Protein AF-A0ABD3HH78-F1 (afdb_monomer)

Mean predicted aligned error: 10.11 Å

Structure (mmCIF, N/CA/C/O backbone):
data_AF-A0ABD3HH78-F1
#
_entry.id   AF-A0ABD3HH78-F1
#
loop_
_atom_site.group_PDB
_atom_site.id
_atom_site.type_symbol
_atom_site.label_atom_id
_atom_site.label_alt_id
_atom_site.label_comp_id
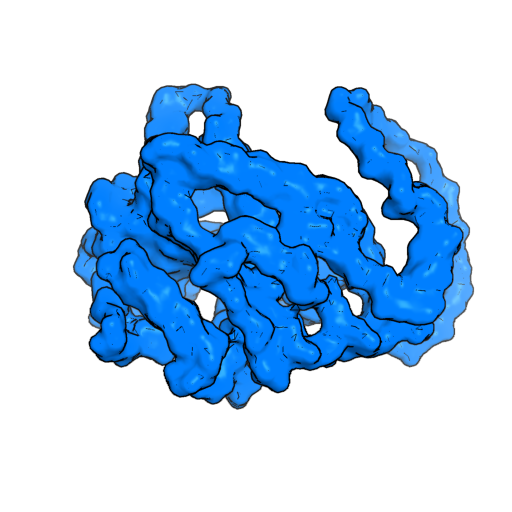_atom_site.label_asym_id
_atom_site.label_entity_id
_atom_site.label_seq_id
_atom_site.pdbx_PDB_ins_code
_atom_site.Cartn_x
_atom_site.Cartn_y
_atom_site.Cartn_z
_atom_site.occupancy
_atom_site.B_iso_or_equiv
_atom_site.auth_seq_id
_atom_site.auth_comp_id
_atom_site.auth_asym_id
_atom_site.auth_atom_id
_atom_site.pdbx_PDB_model_num
ATOM 1 N N . MET A 1 1 ? -25.432 6.041 -6.545 1.00 42.66 1 MET A N 1
ATOM 2 C CA . MET A 1 1 ? -24.076 5.855 -7.089 1.00 42.66 1 MET A CA 1
ATOM 3 C C . MET A 1 1 ? -23.597 7.227 -7.515 1.00 42.66 1 MET A C 1
ATOM 5 O O . MET A 1 1 ? -24.130 7.752 -8.482 1.00 42.66 1 MET A O 1
ATOM 9 N N . GLN A 1 2 ? -22.724 7.854 -6.733 1.00 33.53 2 GLN A N 1
ATOM 10 C CA . GLN A 1 2 ? -22.088 9.109 -7.122 1.00 33.53 2 GLN A CA 1
ATOM 11 C C . GLN A 1 2 ? -20.676 8.759 -7.573 1.00 33.53 2 GLN A C 1
ATOM 13 O O . GLN A 1 2 ? -19.819 8.442 -6.759 1.00 33.53 2 GLN A O 1
ATOM 18 N N . VAL A 1 3 ? -20.467 8.759 -8.886 1.00 39.00 3 VAL A N 1
ATOM 19 C CA . VAL A 1 3 ? -19.165 9.160 -9.415 1.00 39.00 3 VAL A CA 1
ATOM 20 C C . VAL A 1 3 ? -19.147 10.660 -9.155 1.00 39.00 3 VAL A C 1
ATOM 22 O O . VAL A 1 3 ? -20.018 11.366 -9.658 1.00 39.00 3 VAL A O 1
ATOM 25 N N . THR A 1 4 ? -18.317 11.120 -8.227 1.00 40.09 4 THR A N 1
ATOM 26 C CA . THR A 1 4 ? -18.308 12.528 -7.834 1.00 40.09 4 THR A CA 1
ATOM 27 C C . THR A 1 4 ? -17.761 13.354 -8.996 1.00 40.09 4 THR A C 1
ATOM 29 O O . THR A 1 4 ? -16.639 13.152 -9.450 1.00 40.09 4 THR A O 1
ATOM 32 N N . ASP A 1 5 ? -18.580 14.281 -9.494 1.00 38.50 5 ASP A N 1
ATOM 33 C CA . ASP A 1 5 ? -18.261 15.190 -10.606 1.00 38.50 5 ASP A CA 1
ATOM 34 C C . ASP A 1 5 ? -17.225 16.285 -10.225 1.00 38.50 5 ASP A C 1
ATOM 36 O O . ASP A 1 5 ? -16.943 17.178 -11.020 1.00 38.50 5 ASP A O 1
ATOM 40 N N . GLU A 1 6 ? -16.601 16.184 -9.043 1.00 47.38 6 GLU A N 1
ATOM 41 C CA . GLU A 1 6 ? -15.419 16.945 -8.604 1.00 47.38 6 GLU A CA 1
ATOM 42 C C . GLU A 1 6 ? -14.258 15.981 -8.284 1.00 47.38 6 GLU A C 1
ATOM 44 O O . GLU A 1 6 ? -13.895 15.802 -7.131 1.00 47.38 6 GLU A O 1
ATOM 49 N N . ASP A 1 7 ? -13.732 15.286 -9.301 1.00 61.72 7 ASP A N 1
ATOM 50 C CA . ASP A 1 7 ? -12.473 14.503 -9.354 1.00 61.72 7 ASP A CA 1
ATOM 51 C C . ASP A 1 7 ? -12.036 13.641 -8.138 1.00 61.72 7 ASP A C 1
ATOM 53 O O . ASP A 1 7 ? -10.884 13.206 -8.092 1.00 61.72 7 ASP A O 1
ATOM 57 N N . GLY A 1 8 ? -12.915 13.346 -7.175 1.00 66.25 8 GLY A N 1
ATOM 58 C CA . GLY A 1 8 ? -12.614 12.555 -5.978 1.00 66.25 8 GLY A CA 1
ATOM 59 C C . GLY A 1 8 ? -11.493 13.121 -5.097 1.00 66.25 8 GLY A C 1
ATOM 60 O O . GLY A 1 8 ? -10.987 12.413 -4.235 1.00 66.25 8 GLY A O 1
ATOM 61 N N . VAL A 1 9 ? -11.035 14.356 -5.315 1.00 80.19 9 VAL A N 1
ATOM 62 C CA . VAL A 1 9 ? -9.872 14.912 -4.609 1.00 80.19 9 VAL A CA 1
ATOM 63 C C . VAL A 1 9 ? -10.252 15.195 -3.156 1.00 80.19 9 VAL A C 1
ATOM 65 O O . VAL A 1 9 ? -11.111 16.030 -2.888 1.00 80.19 9 VAL A O 1
ATOM 68 N N . VAL A 1 10 ? -9.608 14.501 -2.217 1.00 80.62 10 VAL A N 1
ATOM 69 C CA . VAL A 1 10 ? -9.780 14.728 -0.773 1.00 80.62 10 VAL A CA 1
ATOM 70 C C . VAL A 1 10 ? -8.849 15.848 -0.314 1.00 80.62 10 VAL A C 1
ATOM 72 O O . VAL A 1 10 ? -9.252 16.736 0.431 1.00 80.62 10 VAL A O 1
ATOM 75 N N . ASN A 1 11 ? -7.601 15.806 -0.779 1.00 84.75 11 ASN A N 1
ATOM 76 C CA . ASN A 1 11 ? -6.578 16.839 -0.617 1.00 84.75 11 ASN A CA 1
ATOM 77 C C . ASN A 1 11 ? -5.514 16.685 -1.722 1.00 84.75 11 ASN A C 1
ATOM 79 O O . ASN A 1 11 ? -5.651 15.829 -2.598 1.00 84.75 11 ASN A O 1
ATOM 83 N N . ASP A 1 12 ? -4.456 17.497 -1.679 1.00 82.06 12 ASP A N 1
ATOM 84 C CA . ASP A 1 12 ? -3.406 17.528 -2.706 1.00 82.06 12 ASP A CA 1
ATOM 85 C C . ASP A 1 12 ? -2.711 16.164 -2.913 1.00 82.06 12 ASP A C 1
ATOM 87 O O . ASP A 1 12 ? -2.240 15.866 -4.016 1.00 82.06 12 ASP A O 1
ATOM 91 N N . GLU A 1 13 ? -2.672 15.309 -1.885 1.00 85.94 13 GLU A N 1
ATOM 92 C CA . GLU A 1 13 ? -2.033 13.992 -1.930 1.00 85.94 13 GLU A CA 1
ATOM 93 C C . GLU A 1 13 ? -3.006 12.809 -1.980 1.00 85.94 13 GLU A C 1
ATOM 95 O O . GLU A 1 13 ? -2.579 11.699 -2.298 1.00 85.94 13 GLU A O 1
ATOM 100 N N . VAL A 1 14 ? -4.291 12.982 -1.669 1.00 90.19 14 VAL A N 1
ATOM 101 C CA . VAL A 1 14 ? -5.245 11.874 -1.509 1.00 90.19 14 VAL A CA 1
ATOM 102 C C . VAL A 1 14 ? -6.443 12.059 -2.429 1.00 90.19 14 VAL A C 1
ATOM 104 O O . VAL A 1 14 ? -7.157 13.057 -2.367 1.00 90.19 14 VAL A O 1
ATOM 107 N N . VAL A 1 15 ? -6.697 11.044 -3.252 1.00 90.69 15 VAL A N 1
ATOM 108 C CA . VAL A 1 15 ? -7.857 10.974 -4.144 1.00 90.69 15 VAL A CA 1
ATOM 109 C C . VAL A 1 15 ? -8.707 9.766 -3.773 1.00 90.69 15 VAL A C 1
ATOM 111 O O . VAL A 1 15 ? -8.225 8.636 -3.729 1.00 90.69 15 VAL A O 1
ATOM 114 N N . GLU A 1 16 ? -9.986 9.994 -3.536 1.00 91.56 16 GLU A N 1
ATOM 115 C CA . GLU A 1 16 ? -11.017 8.988 -3.353 1.00 91.56 16 GLU A CA 1
ATOM 116 C C . GLU A 1 16 ? -11.576 8.553 -4.707 1.00 91.56 16 GLU A C 1
ATOM 118 O O . GLU A 1 16 ? -12.281 9.289 -5.390 1.00 91.56 16 GLU A O 1
ATOM 123 N N . VAL A 1 17 ? -11.235 7.332 -5.121 1.00 90.50 17 VAL A N 1
ATOM 124 C CA . VAL A 1 17 ? -11.645 6.786 -6.427 1.00 90.50 17 VAL A CA 1
ATOM 125 C C . VAL A 1 17 ? -12.956 6.008 -6.352 1.00 90.50 17 VAL A C 1
ATOM 127 O O . VAL A 1 17 ? -13.586 5.767 -7.385 1.00 90.50 17 VAL A O 1
ATOM 130 N N . TYR A 1 18 ? -13.358 5.601 -5.147 1.00 91.31 18 TYR A N 1
ATOM 131 C CA . TYR A 1 18 ? -14.645 4.977 -4.868 1.00 91.31 18 TYR A CA 1
ATOM 132 C C . TYR A 1 18 ? -15.047 5.239 -3.414 1.00 91.31 18 TYR A C 1
ATOM 134 O O . TYR A 1 18 ? -14.248 5.022 -2.501 1.00 91.31 18 TYR A O 1
ATOM 142 N N . ALA A 1 19 ? -16.292 5.664 -3.216 1.00 91.38 19 ALA A N 1
ATOM 143 C CA . ALA A 1 19 ? -16.851 5.993 -1.913 1.00 91.38 19 ALA A CA 1
ATOM 144 C C . ALA A 1 19 ? -18.162 5.225 -1.688 1.00 91.38 19 ALA A C 1
ATOM 146 O O . ALA A 1 19 ? -19.004 5.176 -2.597 1.00 91.38 19 ALA A O 1
ATOM 147 N N . PRO A 1 20 ? -18.372 4.646 -0.496 1.00 89.69 20 PRO A N 1
ATOM 148 C CA . PRO A 1 20 ? -19.624 3.995 -0.167 1.00 89.69 20 PRO A CA 1
ATOM 149 C C . PRO A 1 20 ? -20.700 5.022 0.203 1.00 89.69 20 PRO A C 1
ATOM 151 O O . PRO A 1 20 ? -20.430 6.197 0.452 1.00 89.69 20 PRO A O 1
ATOM 154 N N . VAL A 1 21 ? -21.956 4.575 0.267 1.00 85.38 21 VAL A N 1
ATOM 155 C CA . VAL A 1 21 ? -23.033 5.400 0.829 1.00 85.38 21 VAL A CA 1
ATOM 156 C C . VAL A 1 21 ? -23.017 5.237 2.347 1.00 85.38 21 VAL A C 1
ATOM 158 O O . VAL A 1 21 ? -23.511 4.236 2.858 1.00 85.38 21 VAL A O 1
ATOM 161 N N . GLY A 1 22 ? -22.501 6.238 3.059 1.00 87.62 22 GLY A N 1
ATOM 162 C CA . GLY A 1 22 ? -22.435 6.242 4.522 1.00 87.62 22 GLY A CA 1
ATOM 163 C C . GLY A 1 22 ? -21.035 5.942 5.057 1.00 87.62 22 GLY A C 1
ATOM 164 O O . GLY A 1 22 ? -20.042 6.326 4.445 1.00 87.62 22 GLY A O 1
ATOM 165 N N . VAL A 1 23 ? -20.964 5.313 6.233 1.00 89.50 23 VAL A N 1
ATOM 166 C CA . VAL A 1 23 ? -19.692 4.971 6.891 1.00 89.50 23 VAL A CA 1
ATOM 167 C C . VAL A 1 23 ? -19.088 3.738 6.207 1.00 89.50 23 VAL A C 1
ATOM 169 O O . VAL A 1 23 ? -19.808 2.750 6.057 1.00 89.50 23 VAL A O 1
ATOM 172 N N . PRO A 1 24 ? -17.804 3.764 5.803 1.00 95.12 24 PRO A N 1
ATOM 173 C CA . PRO A 1 24 ? -17.171 2.614 5.168 1.00 95.12 24 PRO A CA 1
ATOM 174 C C . PRO A 1 24 ? -17.031 1.426 6.121 1.00 95.12 24 PRO A C 1
ATOM 176 O O . PRO A 1 24 ? -16.717 1.593 7.299 1.00 95.12 24 PRO A O 1
ATOM 179 N N . GLU A 1 25 ? -17.173 0.219 5.579 1.00 95.69 25 GLU A N 1
ATOM 180 C CA . GLU A 1 25 ? -16.887 -1.043 6.282 1.00 95.69 25 GLU A CA 1
ATOM 181 C C . GLU A 1 25 ? -15.458 -1.542 6.024 1.00 95.69 25 GLU A C 1
ATOM 183 O O . GLU A 1 25 ? -14.999 -2.470 6.677 1.00 95.69 25 GLU A O 1
ATOM 188 N N . LEU A 1 26 ? -14.749 -0.931 5.073 1.00 97.31 26 LEU A N 1
ATOM 189 C CA . LEU A 1 26 ? -13.373 -1.247 4.700 1.00 97.31 26 LEU A CA 1
ATOM 190 C C . LEU A 1 26 ? -12.738 -0.027 4.038 1.00 97.31 26 LEU A C 1
ATOM 192 O O . LEU A 1 26 ? -13.357 0.590 3.172 1.00 97.31 26 LEU A O 1
ATOM 196 N N . GLU A 1 27 ? -11.484 0.267 4.359 1.00 98.25 27 GLU A N 1
ATOM 197 C CA . GLU A 1 27 ? -10.680 1.251 3.636 1.00 98.25 27 GLU A CA 1
ATOM 198 C C . GLU A 1 27 ? -9.538 0.566 2.879 1.00 98.25 27 GLU A C 1
ATOM 200 O O . GLU A 1 27 ? -8.712 -0.140 3.460 1.00 98.25 27 GLU A O 1
ATOM 205 N N . LEU A 1 28 ? -9.481 0.785 1.566 1.00 98.31 28 LEU A N 1
ATOM 206 C CA . LEU A 1 28 ? -8.410 0.314 0.693 1.00 98.31 28 LEU A CA 1
ATOM 207 C C . LEU A 1 28 ? -7.548 1.497 0.258 1.00 98.31 28 LEU A C 1
ATOM 209 O O . LEU A 1 28 ? -8.029 2.393 -0.435 1.00 98.31 28 LEU A O 1
ATOM 213 N N . ILE A 1 29 ? -6.269 1.485 0.627 1.00 98.06 29 ILE A N 1
ATOM 214 C CA . ILE A 1 29 ? -5.329 2.570 0.323 1.00 98.06 29 ILE A CA 1
ATOM 215 C C . ILE A 1 29 ? -4.318 2.101 -0.715 1.00 98.06 29 ILE A C 1
ATOM 217 O O . ILE A 1 29 ? -3.524 1.201 -0.455 1.00 98.06 29 ILE A O 1
ATOM 221 N N . PHE A 1 30 ? -4.314 2.729 -1.883 1.00 97.25 30 PHE A N 1
ATOM 222 C CA . PHE A 1 30 ? -3.439 2.396 -2.999 1.00 97.25 30 PHE A CA 1
ATOM 223 C C . PHE A 1 30 ? -2.287 3.403 -3.122 1.00 97.25 30 PHE A C 1
ATOM 225 O O . PHE A 1 30 ? -2.499 4.596 -3.332 1.00 97.25 30 PHE A O 1
ATOM 232 N N . VAL A 1 31 ? -1.045 2.925 -3.021 1.00 95.56 31 VAL A N 1
ATOM 233 C CA . VAL A 1 31 ? 0.171 3.757 -3.062 1.00 95.56 31 VAL A CA 1
ATOM 234 C C . VAL A 1 31 ? 1.055 3.324 -4.232 1.00 95.56 31 VAL A C 1
ATOM 236 O O . VAL A 1 31 ? 1.604 2.220 -4.246 1.00 95.56 31 VAL A O 1
ATOM 239 N N . HIS A 1 32 ? 1.171 4.180 -5.247 1.00 91.62 32 HIS A N 1
ATOM 240 C CA . HIS A 1 32 ? 1.903 3.871 -6.481 1.00 91.62 32 HIS A CA 1
ATOM 241 C C . HIS A 1 32 ? 3.431 3.928 -6.299 1.00 91.62 32 HIS A C 1
ATOM 243 O O . HIS A 1 32 ? 3.925 4.442 -5.302 1.00 91.62 32 HIS A O 1
ATOM 249 N N . GLY A 1 33 ? 4.183 3.428 -7.286 1.00 88.31 33 GLY A N 1
ATOM 250 C CA . GLY A 1 33 ? 5.642 3.547 -7.360 1.00 88.31 33 GLY A CA 1
ATOM 251 C C . GLY A 1 33 ? 6.137 4.755 -8.167 1.00 88.31 33 GLY A C 1
ATOM 252 O O . GLY A 1 33 ? 5.413 5.721 -8.398 1.00 88.31 33 GLY A O 1
ATOM 253 N N . LEU A 1 34 ? 7.395 4.692 -8.611 1.00 79.25 34 LEU A N 1
ATOM 254 C CA . LEU A 1 34 ? 8.004 5.683 -9.508 1.00 79.25 34 LEU A CA 1
ATOM 255 C C . LEU A 1 34 ? 7.399 5.636 -10.921 1.00 79.25 34 LEU A C 1
ATOM 257 O O . LEU A 1 34 ? 7.020 4.562 -11.389 1.00 79.25 34 LEU A O 1
ATOM 261 N N . HIS A 1 35 ? 7.381 6.774 -11.624 1.00 73.50 35 HIS A N 1
ATOM 262 C CA . HIS A 1 35 ? 6.906 6.856 -13.013 1.00 73.50 35 HIS A CA 1
ATOM 263 C C . HIS A 1 35 ? 7.778 7.756 -13.908 1.00 73.50 35 HIS A C 1
ATOM 265 O O . HIS A 1 35 ? 8.495 8.643 -13.440 1.00 73.50 35 HIS A O 1
ATOM 271 N N . ASP A 1 36 ? 7.725 7.514 -15.221 1.00 58.84 36 ASP A N 1
ATOM 272 C CA . ASP A 1 36 ? 8.690 8.003 -16.216 1.00 58.84 36 ASP A CA 1
ATOM 273 C C . ASP A 1 36 ? 8.298 9.296 -16.959 1.00 58.84 36 ASP A C 1
ATOM 275 O O . ASP A 1 36 ? 9.168 9.887 -17.608 1.00 58.84 36 ASP A O 1
ATOM 279 N N . ASN A 1 37 ? 7.050 9.782 -16.857 1.00 55.94 37 ASN A N 1
ATOM 280 C CA . ASN A 1 37 ? 6.601 10.948 -17.637 1.00 55.94 37 ASN A CA 1
ATOM 281 C C . ASN A 1 37 ? 5.624 11.942 -16.971 1.00 55.94 37 ASN A C 1
ATOM 283 O O . ASN A 1 37 ? 4.976 11.647 -15.966 1.00 55.94 37 ASN A O 1
ATOM 287 N N . GLU A 1 38 ? 5.618 13.140 -17.580 1.00 50.75 38 GLU A N 1
ATOM 288 C CA . GLU A 1 38 ? 4.995 14.433 -17.247 1.00 50.75 38 GLU A CA 1
ATOM 289 C C . GLU A 1 38 ? 3.500 14.541 -17.626 1.00 50.75 38 GLU A C 1
ATOM 291 O O . GLU A 1 38 ? 3.048 13.895 -18.563 1.00 50.75 38 GLU A O 1
ATOM 296 N N . MET A 1 39 ? 2.781 15.434 -16.926 1.00 46.44 39 MET A N 1
ATOM 297 C CA . MET A 1 39 ? 1.456 15.993 -17.267 1.00 46.44 39 MET A CA 1
ATOM 298 C C . MET A 1 39 ? 0.337 15.002 -17.645 1.00 46.44 39 MET A C 1
ATOM 300 O O . MET A 1 39 ? -0.357 15.196 -18.638 1.00 46.44 39 MET A O 1
ATOM 304 N N . ASP A 1 40 ? 0.056 14.011 -16.800 1.00 52.78 40 ASP A N 1
ATOM 305 C CA . ASP A 1 40 ? -1.321 13.508 -16.751 1.00 52.78 40 ASP A CA 1
ATOM 306 C C . ASP A 1 40 ? -2.145 14.457 -15.883 1.00 52.78 40 ASP A C 1
ATOM 308 O O . ASP A 1 40 ? -1.807 14.686 -14.722 1.00 52.78 40 ASP A O 1
ATOM 312 N N . SER A 1 41 ? -3.237 14.992 -16.430 1.00 56.75 41 SER A N 1
ATOM 313 C CA . SER A 1 41 ? -4.220 15.770 -15.663 1.00 56.75 41 SER A CA 1
ATOM 314 C C . SER A 1 41 ? -4.868 14.945 -14.546 1.00 56.75 41 SER A C 1
ATOM 316 O O . SER A 1 41 ? -5.376 15.511 -13.584 1.00 56.75 41 SER A O 1
ATOM 318 N N . LYS A 1 42 ? -4.825 13.607 -14.655 1.00 63.84 42 LYS A N 1
ATOM 319 C CA . LYS A 1 42 ? -5.372 12.648 -13.687 1.00 63.84 42 LYS A CA 1
ATOM 320 C C . LYS A 1 42 ? -4.359 11.535 -13.388 1.00 63.84 42 LYS A C 1
ATOM 322 O O . LYS A 1 42 ? -4.514 10.409 -13.866 1.00 63.84 42 LYS A O 1
ATOM 327 N N . PRO A 1 43 ? -3.305 11.830 -12.605 1.00 62.97 43 PRO A N 1
ATOM 328 C CA . PRO A 1 43 ? -2.202 10.907 -12.341 1.00 62.97 43 PRO A CA 1
ATOM 329 C C . PRO A 1 43 ? -2.659 9.554 -11.779 1.00 62.97 43 PRO A C 1
ATOM 331 O O . PRO A 1 43 ? -2.040 8.531 -12.073 1.00 62.97 43 PRO A O 1
ATOM 334 N N . TYR A 1 44 ? -3.745 9.533 -11.004 1.00 64.38 44 TYR A N 1
ATOM 335 C CA . TYR A 1 44 ? -4.319 8.321 -10.426 1.00 64.38 44 TYR A CA 1
ATOM 336 C C . TYR A 1 44 ? -4.923 7.362 -11.466 1.00 64.38 44 TYR A C 1
ATOM 338 O O . TYR A 1 44 ? -4.775 6.147 -11.316 1.00 64.38 44 TYR A O 1
ATOM 346 N N . LEU A 1 45 ? -5.540 7.879 -12.541 1.00 64.19 45 LEU A N 1
ATOM 347 C CA . LEU A 1 45 ? -6.136 7.057 -13.604 1.00 64.19 45 LEU A CA 1
ATOM 348 C C . LEU A 1 45 ? -5.067 6.278 -14.370 1.00 64.19 45 LEU A C 1
ATOM 350 O O . LEU A 1 45 ? -5.238 5.094 -14.652 1.00 64.19 45 LEU A O 1
ATOM 354 N N . THR A 1 46 ? -3.934 6.914 -14.671 1.00 63.50 46 THR A N 1
ATOM 355 C CA . THR A 1 46 ? -2.868 6.271 -15.446 1.00 63.50 46 THR A CA 1
ATOM 356 C C . THR A 1 46 ? -2.039 5.300 -14.611 1.00 63.50 46 THR A C 1
ATOM 358 O O . THR A 1 46 ? -1.552 4.289 -15.131 1.00 63.50 46 THR A O 1
ATOM 361 N N . ARG A 1 47 ? -1.920 5.539 -13.300 1.00 75.50 47 ARG A N 1
ATOM 362 C CA . ARG A 1 47 ? -1.209 4.657 -12.360 1.00 75.50 47 ARG A CA 1
ATOM 363 C C . ARG A 1 47 ? -1.931 3.332 -12.149 1.00 75.50 47 ARG A C 1
ATOM 365 O O . ARG A 1 47 ? -1.296 2.289 -12.292 1.00 75.50 47 ARG A O 1
ATOM 372 N N . TRP A 1 48 ? -3.240 3.376 -11.923 1.00 85.81 48 TRP A N 1
ATOM 373 C CA . TRP A 1 48 ? -4.073 2.199 -11.657 1.00 85.81 48 TRP A CA 1
ATOM 374 C C . TRP A 1 48 ? -4.933 1.804 -12.856 1.00 85.81 48 TRP A C 1
ATOM 376 O O . TRP A 1 48 ? -6.096 1.424 -12.724 1.00 85.81 48 TRP A O 1
ATOM 386 N N . SER A 1 49 ? -4.341 1.897 -14.044 1.00 84.81 49 SER A N 1
ATOM 387 C CA . SER A 1 49 ? -4.952 1.446 -15.288 1.00 84.81 49 SER A CA 1
ATOM 388 C C . SER A 1 49 ? -4.760 -0.050 -15.528 1.00 84.81 49 SER A C 1
ATOM 390 O O . SER A 1 49 ? -3.901 -0.696 -14.923 1.00 84.81 49 SER A O 1
ATOM 392 N N . THR A 1 50 ? -5.566 -0.626 -16.415 1.00 85.38 50 THR A N 1
ATOM 393 C CA . THR A 1 50 ? -5.330 -1.996 -16.899 1.00 85.38 50 THR A CA 1
ATOM 394 C C . THR A 1 50 ? -4.135 -2.015 -17.857 1.00 85.38 50 THR A C 1
ATOM 396 O O . THR A 1 50 ? -3.780 -0.991 -18.446 1.00 85.38 50 THR A O 1
ATOM 399 N N . LYS A 1 51 ? -3.515 -3.182 -18.081 1.00 80.62 51 LYS A N 1
ATOM 400 C CA . LYS A 1 51 ? -2.375 -3.278 -19.017 1.00 80.62 51 LYS A CA 1
ATOM 401 C C . LYS A 1 51 ? -2.743 -2.857 -20.447 1.00 80.62 51 LYS A C 1
ATOM 403 O O . LYS A 1 51 ? -1.911 -2.290 -21.153 1.00 80.62 51 LYS A O 1
ATOM 408 N N . ASN A 1 52 ? -3.989 -3.119 -20.847 1.00 82.12 52 ASN A N 1
ATOM 409 C CA . ASN A 1 52 ? -4.474 -2.954 -22.219 1.00 82.12 52 ASN A CA 1
ATOM 410 C C . ASN A 1 52 ? -5.288 -1.667 -22.439 1.00 82.12 52 ASN A C 1
ATOM 412 O O . ASN A 1 52 ? -5.529 -1.296 -23.584 1.00 82.12 52 ASN A O 1
ATOM 416 N N . ASN A 1 53 ? -5.707 -0.983 -21.371 1.00 80.12 53 ASN A N 1
ATOM 417 C CA . ASN A 1 53 ? -6.489 0.249 -21.438 1.00 80.12 53 ASN A CA 1
ATOM 418 C C . ASN A 1 53 ? -6.050 1.232 -20.341 1.00 80.12 53 ASN A C 1
ATOM 420 O O . ASN A 1 53 ? -6.307 0.997 -19.157 1.00 80.12 53 ASN A O 1
ATOM 424 N N . ARG A 1 54 ? -5.418 2.339 -20.760 1.00 75.44 54 ARG A N 1
ATOM 425 C CA . ARG A 1 54 ? -4.916 3.417 -19.888 1.00 75.44 54 ARG A CA 1
ATOM 426 C C . ARG A 1 54 ? -5.968 4.452 -19.487 1.00 75.44 54 ARG A C 1
ATOM 428 O O . ARG A 1 54 ? -5.688 5.276 -18.625 1.00 75.44 54 ARG A O 1
ATOM 435 N N . GLU A 1 55 ? -7.152 4.401 -20.086 1.00 74.38 55 GLU A N 1
ATOM 436 C CA . GLU A 1 55 ? -8.248 5.342 -19.829 1.00 74.38 55 GLU A CA 1
ATOM 437 C C . GLU A 1 55 ? -9.188 4.855 -18.717 1.00 74.38 55 GLU A C 1
ATOM 439 O O . GLU A 1 55 ? -10.040 5.602 -18.245 1.00 74.38 55 GLU A O 1
ATOM 444 N N . GLN A 1 56 ? -9.026 3.607 -18.271 1.00 76.44 56 GLN A N 1
ATOM 445 C CA . GLN A 1 56 ? -9.874 2.981 -17.265 1.00 76.44 56 GLN A CA 1
ATOM 446 C C . GLN A 1 56 ? -9.079 2.659 -16.001 1.00 76.44 56 GLN A C 1
ATOM 448 O O . GLN A 1 56 ? -8.150 1.853 -16.039 1.00 76.44 56 GLN A O 1
ATOM 453 N N . CYS A 1 57 ? -9.502 3.226 -14.869 1.00 88.06 57 CYS A N 1
ATOM 454 C CA . CYS A 1 57 ? -9.022 2.828 -13.551 1.00 88.06 57 CYS A CA 1
ATOM 455 C C . CYS A 1 57 ? -9.684 1.506 -13.139 1.00 88.06 57 CYS A C 1
ATOM 457 O O . CYS A 1 57 ? -10.909 1.414 -13.043 1.00 88.06 57 CYS A O 1
ATOM 459 N N . TRP A 1 58 ? -8.899 0.457 -12.896 1.00 92.06 58 TRP A N 1
ATOM 460 C CA . TRP A 1 58 ? -9.466 -0.846 -12.522 1.00 92.06 58 TRP A CA 1
ATOM 461 C C . TRP A 1 58 ? -9.961 -0.874 -11.066 1.00 92.06 58 TRP A C 1
ATOM 463 O O . TRP A 1 58 ? -10.770 -1.734 -10.717 1.00 92.06 58 TRP A O 1
ATOM 473 N N . LEU A 1 59 ? -9.544 0.090 -10.232 1.00 92.50 59 LEU A N 1
ATOM 474 C CA . LEU A 1 59 ? -9.957 0.193 -8.826 1.00 92.50 59 LEU A CA 1
ATOM 475 C C . LEU A 1 59 ? -11.452 0.485 -8.671 1.00 92.50 59 LEU A C 1
ATOM 477 O O . LEU A 1 59 ? -12.104 -0.105 -7.822 1.00 92.50 59 LEU A O 1
ATOM 481 N N . ASN A 1 60 ? -12.008 1.368 -9.499 1.00 88.38 60 ASN A N 1
ATOM 482 C CA . ASN A 1 60 ? -13.420 1.758 -9.434 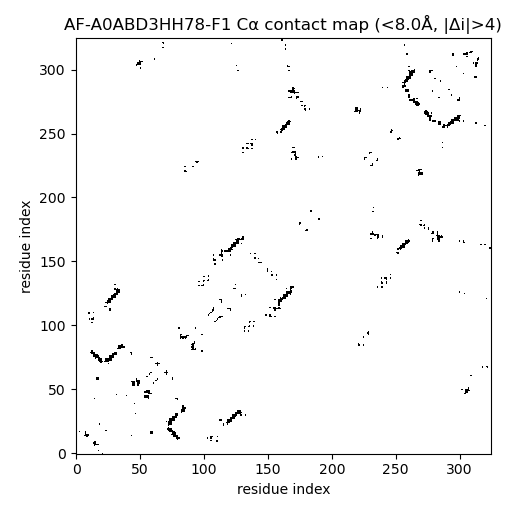1.00 88.38 60 ASN A CA 1
ATOM 483 C C . ASN A 1 60 ? -14.285 1.081 -10.507 1.00 88.38 60 ASN A C 1
ATOM 485 O O . ASN A 1 60 ? -15.448 1.435 -10.685 1.00 88.38 60 ASN A O 1
ATOM 489 N N . THR A 1 61 ? -13.721 0.100 -11.215 1.00 89.12 61 THR A N 1
ATOM 490 C CA . THR A 1 61 ? -14.449 -0.727 -12.179 1.00 89.12 61 THR A CA 1
ATOM 491 C C . THR A 1 61 ? -14.344 -2.198 -11.796 1.00 89.12 61 THR A C 1
ATOM 493 O O . THR A 1 61 ? -15.244 -2.724 -11.150 1.00 89.12 61 THR A O 1
ATOM 496 N N . TRP A 1 62 ? -13.231 -2.855 -12.120 1.00 93.12 62 TRP A N 1
ATOM 497 C CA . TRP A 1 62 ? -13.044 -4.288 -11.888 1.00 93.12 62 TRP A CA 1
ATOM 498 C C . TRP A 1 62 ? -13.093 -4.652 -10.407 1.00 93.12 62 TRP A C 1
ATOM 500 O O . TRP A 1 62 ? -13.847 -5.550 -10.042 1.00 93.12 62 TRP A O 1
ATOM 510 N N . LEU A 1 63 ? -12.349 -3.947 -9.550 1.00 93.25 63 LEU A N 1
ATOM 511 C CA . LEU A 1 63 ? -12.235 -4.281 -8.126 1.00 93.25 63 LEU A CA 1
ATOM 512 C C . LEU A 1 63 ? -13.584 -4.178 -7.397 1.00 93.25 63 LEU A C 1
ATOM 514 O O . LEU A 1 63 ? -14.011 -5.144 -6.776 1.00 93.25 63 LEU A O 1
ATOM 518 N N . VAL A 1 64 ? -14.296 -3.059 -7.533 1.00 90.44 64 VAL A N 1
ATOM 519 C CA . VAL A 1 64 ? -15.608 -2.855 -6.881 1.00 90.44 64 VAL A CA 1
ATOM 520 C C . VAL A 1 64 ? -16.714 -3.766 -7.422 1.00 90.44 64 VAL A C 1
ATOM 522 O O . VAL A 1 64 ? -17.714 -3.982 -6.744 1.00 90.44 64 VAL A O 1
ATOM 525 N N . SER A 1 65 ? -16.551 -4.307 -8.635 1.00 89.19 65 SER A N 1
ATOM 526 C CA . SER A 1 65 ? -17.541 -5.189 -9.2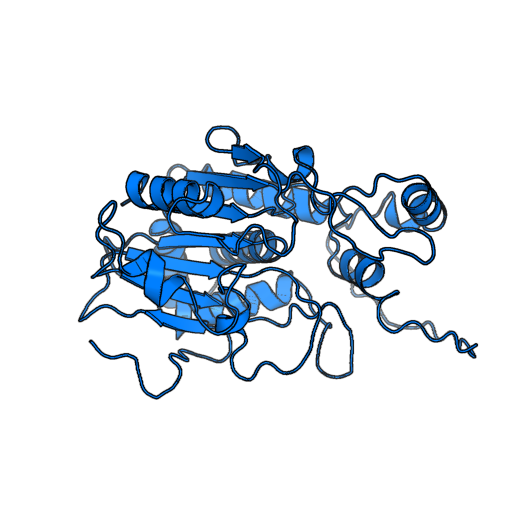72 1.00 89.19 65 SER A CA 1
ATOM 527 C C . SER A 1 65 ? -17.403 -6.672 -8.905 1.00 89.19 65 SER A C 1
ATOM 529 O O . SER A 1 65 ? -18.216 -7.487 -9.344 1.00 89.19 65 SER A O 1
ATOM 531 N N . GLN A 1 66 ? -16.393 -7.043 -8.111 1.00 89.25 66 GLN A N 1
ATOM 532 C CA . GLN A 1 66 ? -16.129 -8.444 -7.792 1.00 89.25 66 GLN A CA 1
ATOM 533 C C . GLN A 1 66 ? -17.234 -9.076 -6.944 1.00 89.25 66 GLN A C 1
ATOM 535 O O . GLN A 1 66 ? -17.767 -8.476 -6.018 1.00 89.25 66 GLN A O 1
ATOM 540 N N . THR A 1 67 ? -17.528 -10.347 -7.218 1.00 84.19 67 THR A N 1
ATOM 541 C CA . THR A 1 67 ? -18.483 -11.147 -6.431 1.00 84.19 67 THR A CA 1
ATOM 542 C C . THR A 1 67 ? -17.807 -12.005 -5.362 1.00 84.19 67 THR A C 1
ATOM 544 O O . THR A 1 67 ? -18.482 -12.597 -4.526 1.00 84.19 67 THR A O 1
ATOM 547 N N . VAL A 1 68 ? -16.477 -12.130 -5.415 1.00 87.06 68 VAL A N 1
ATOM 548 C CA . VAL A 1 68 ? -15.680 -12.958 -4.492 1.00 87.06 68 VAL A CA 1
ATOM 549 C C . VAL A 1 68 ? -15.551 -12.308 -3.109 1.00 87.06 68 VAL A C 1
ATOM 551 O O . VAL A 1 68 ? -15.408 -13.018 -2.113 1.00 87.06 68 VAL A O 1
ATOM 554 N N . VAL A 1 69 ? -15.623 -10.977 -3.062 1.00 88.25 69 VAL A N 1
ATOM 555 C CA . VAL A 1 69 ? -15.638 -10.143 -1.859 1.00 88.25 69 VAL A CA 1
ATOM 556 C C . VAL A 1 69 ? -16.582 -8.967 -2.110 1.00 88.25 69 VAL A C 1
ATOM 558 O O . VAL A 1 69 ? -16.537 -8.371 -3.184 1.00 88.25 69 VAL A O 1
ATOM 561 N N . ASP A 1 70 ? -17.462 -8.657 -1.156 1.00 89.56 70 ASP A N 1
ATOM 562 C CA . ASP A 1 70 ? -18.394 -7.533 -1.286 1.00 89.56 70 ASP A CA 1
ATOM 563 C C . ASP A 1 70 ? -17.686 -6.221 -0.940 1.00 89.56 70 ASP A C 1
ATOM 565 O O . ASP A 1 70 ? -17.442 -5.920 0.223 1.00 89.56 70 ASP A O 1
ATOM 569 N N . LEU A 1 71 ? -17.347 -5.442 -1.967 1.00 92.44 71 LEU A N 1
ATOM 570 C CA . LEU A 1 71 ? -16.673 -4.149 -1.820 1.00 92.44 71 LEU A CA 1
ATOM 571 C C . LEU A 1 71 ? -17.622 -2.962 -2.007 1.00 92.44 71 LEU A C 1
ATOM 573 O O . LEU A 1 71 ? -17.172 -1.830 -2.171 1.00 92.44 71 LEU A O 1
ATOM 577 N N . ARG A 1 72 ? -18.944 -3.182 -1.958 1.00 89.69 72 ARG A N 1
ATOM 578 C CA . ARG A 1 72 ? -19.921 -2.095 -2.137 1.00 89.69 72 ARG A CA 1
ATOM 579 C C . ARG A 1 72 ? -19.843 -1.041 -1.036 1.00 89.69 72 ARG A C 1
ATOM 581 O O . ARG A 1 72 ? -20.081 0.128 -1.332 1.00 89.69 72 ARG A O 1
ATOM 588 N N . GLN A 1 73 ? -19.490 -1.448 0.184 1.00 92.44 73 GLN A N 1
ATOM 589 C CA . GLN A 1 73 ? -19.285 -0.569 1.342 1.00 92.44 73 GLN A CA 1
ATOM 590 C C . GLN A 1 73 ? -17.807 -0.218 1.592 1.00 92.44 73 GLN A C 1
ATOM 592 O O . GLN A 1 73 ? -17.467 0.337 2.637 1.00 92.44 73 GLN A O 1
ATOM 597 N N . ALA A 1 74 ? -16.914 -0.524 0.645 1.00 95.62 74 ALA A N 1
ATOM 598 C CA . ALA A 1 74 ? -15.516 -0.127 0.745 1.00 95.62 74 ALA A CA 1
ATOM 599 C C . ALA A 1 74 ? -15.337 1.350 0.367 1.00 95.62 74 ALA A C 1
ATOM 601 O O . ALA A 1 74 ? -16.007 1.864 -0.525 1.00 95.62 74 ALA A O 1
ATOM 602 N N . ARG A 1 75 ? -14.371 2.011 0.994 1.00 96.81 75 ARG A N 1
ATOM 603 C CA . ARG A 1 75 ? -13.804 3.288 0.561 1.00 96.81 75 ARG A CA 1
ATOM 604 C C . ARG A 1 75 ? -12.435 3.018 -0.044 1.00 96.81 75 ARG A C 1
ATOM 606 O O . ARG A 1 75 ? -11.603 2.363 0.578 1.00 96.81 75 ARG A O 1
ATOM 613 N N . ILE A 1 76 ? -12.204 3.487 -1.264 1.00 96.19 76 ILE A N 1
ATOM 614 C CA . ILE A 1 76 ? -10.961 3.241 -1.998 1.00 96.19 76 ILE A CA 1
ATOM 615 C C . ILE A 1 76 ? -10.278 4.573 -2.264 1.00 96.19 76 ILE A C 1
ATOM 617 O O . ILE A 1 76 ? -10.792 5.419 -2.997 1.00 96.19 76 ILE A O 1
ATOM 621 N N . LEU A 1 77 ? -9.095 4.727 -1.682 1.00 95.38 77 LEU A N 1
ATOM 622 C CA . LEU A 1 77 ? -8.257 5.908 -1.794 1.00 95.38 77 LEU A CA 1
ATOM 623 C C . LEU A 1 77 ? -6.982 5.560 -2.557 1.00 95.38 77 LEU A C 1
ATOM 625 O O . LEU A 1 77 ? -6.435 4.466 -2.424 1.00 95.38 77 LEU A O 1
ATOM 629 N N . THR A 1 78 ? -6.467 6.510 -3.321 1.00 93.19 78 THR A N 1
ATOM 630 C CA . THR A 1 78 ? -5.129 6.458 -3.902 1.00 93.19 78 THR A CA 1
ATOM 631 C C . THR A 1 78 ? -4.339 7.680 -3.482 1.00 93.19 78 THR A C 1
ATOM 633 O O . THR A 1 78 ? -4.853 8.794 -3.435 1.00 93.19 78 THR A O 1
ATOM 636 N N . VAL A 1 79 ? -3.061 7.457 -3.217 1.00 90.19 79 VAL A N 1
ATOM 637 C CA . VAL A 1 79 ? -2.116 8.509 -2.862 1.00 90.19 79 VAL A CA 1
ATOM 638 C C . VAL A 1 79 ? -1.409 9.021 -4.110 1.00 90.19 79 VAL A C 1
ATOM 640 O O . VAL A 1 79 ? -1.087 8.229 -4.993 1.00 90.19 79 VAL A O 1
ATOM 643 N N . THR A 1 80 ? -1.127 10.319 -4.157 1.00 85.12 80 THR A N 1
ATOM 644 C CA . THR A 1 80 ? -0.244 10.976 -5.119 1.00 85.12 80 THR A CA 1
ATOM 645 C C . THR A 1 80 ? 0.892 11.669 -4.373 1.00 85.12 80 THR A C 1
ATOM 647 O O . THR A 1 80 ? 0.687 12.312 -3.352 1.00 85.12 80 THR A O 1
ATOM 650 N N . TYR A 1 81 ? 2.112 11.526 -4.880 1.00 85.12 81 TYR A N 1
ATOM 651 C CA . TYR A 1 81 ? 3.305 12.192 -4.358 1.00 85.12 81 TYR A CA 1
ATOM 652 C C . TYR A 1 81 ? 4.326 12.373 -5.489 1.00 85.12 81 TYR A C 1
ATOM 654 O O . TYR A 1 81 ? 4.149 11.784 -6.561 1.00 85.12 81 TYR A O 1
ATOM 662 N N . ASP A 1 82 ? 5.389 13.165 -5.269 1.00 80.31 82 ASP A N 1
ATOM 663 C CA . ASP A 1 82 ? 6.284 13.608 -6.354 1.00 80.31 82 ASP A CA 1
ATOM 664 C C . ASP A 1 82 ? 6.711 12.463 -7.287 1.00 80.31 82 ASP A C 1
ATOM 666 O O . ASP A 1 82 ? 6.434 12.601 -8.447 1.00 80.31 82 ASP A O 1
ATOM 670 N N . SER A 1 83 ? 7.198 11.290 -6.892 1.00 76.25 83 SER A N 1
ATOM 671 C CA . SER A 1 83 ? 7.426 10.074 -7.728 1.00 76.25 83 SER A CA 1
ATOM 672 C C . SER A 1 83 ? 8.089 10.188 -9.124 1.00 76.25 83 SER A C 1
ATOM 674 O O . SER A 1 83 ? 8.326 9.156 -9.763 1.00 76.25 83 SER A O 1
ATOM 676 N N . SER A 1 84 ? 8.456 11.386 -9.584 1.00 74.62 84 SER A N 1
ATOM 677 C CA . SER A 1 84 ? 8.987 11.630 -10.916 1.00 74.62 84 SER A CA 1
ATOM 678 C C . SER A 1 84 ? 10.394 11.077 -11.016 1.00 74.62 84 SER A C 1
ATOM 680 O O . SER A 1 84 ? 11.282 11.426 -10.230 1.00 74.62 84 SER A O 1
ATOM 682 N N . ILE A 1 85 ? 10.620 10.252 -12.039 1.00 71.31 85 ILE A N 1
ATOM 683 C CA . ILE A 1 85 ? 11.962 9.762 -12.340 1.00 71.31 85 ILE A CA 1
ATOM 684 C C . ILE A 1 85 ? 12.869 10.903 -12.819 1.00 71.31 85 ILE A C 1
ATOM 686 O O . ILE A 1 85 ? 14.073 10.900 -12.564 1.00 71.31 85 ILE A O 1
ATOM 690 N N . LYS A 1 86 ? 12.295 11.914 -13.478 1.00 69.44 86 LYS A N 1
ATOM 691 C CA . LYS A 1 86 ? 13.022 13.068 -14.013 1.00 69.44 86 LYS A CA 1
ATOM 692 C C . LYS A 1 86 ? 13.051 14.200 -12.990 1.00 69.44 86 LYS A C 1
ATOM 694 O O . LYS A 1 86 ? 12.015 14.563 -12.431 1.00 69.44 86 LYS A O 1
ATOM 699 N N . LYS A 1 87 ? 14.236 14.778 -12.782 1.00 70.75 87 LYS A N 1
ATOM 700 C CA . LYS A 1 87 ? 14.419 15.973 -11.954 1.00 70.75 87 LYS A CA 1
ATOM 701 C C . LYS A 1 87 ? 14.303 17.234 -12.803 1.00 70.75 87 LYS A C 1
ATOM 703 O O . LYS A 1 87 ? 15.000 17.361 -13.806 1.00 70.75 87 LYS A O 1
ATOM 708 N N . ASN A 1 88 ? 13.484 18.176 -12.360 1.00 73.19 88 ASN A N 1
ATOM 709 C CA . ASN A 1 88 ? 13.457 19.543 -12.866 1.00 73.19 88 ASN A CA 1
ATOM 710 C C . ASN A 1 88 ? 13.339 20.528 -11.680 1.00 73.19 88 ASN A C 1
ATOM 712 O O . ASN A 1 88 ? 13.615 20.155 -10.536 1.00 73.19 88 ASN A O 1
ATOM 716 N N . ALA A 1 89 ? 13.017 21.797 -11.946 1.00 71.25 89 ALA A N 1
ATOM 717 C CA . ALA A 1 89 ? 12.887 22.807 -10.893 1.00 71.25 89 ALA A CA 1
ATOM 718 C C . ALA A 1 89 ? 11.747 22.501 -9.899 1.00 71.25 89 ALA A C 1
ATOM 720 O O . ALA A 1 89 ? 11.835 22.897 -8.742 1.00 71.25 89 ALA A O 1
ATOM 721 N N . GLU A 1 90 ? 10.721 21.767 -10.332 1.00 68.25 90 GLU A N 1
ATOM 722 C CA . GLU A 1 90 ? 9.481 21.519 -9.586 1.00 68.25 90 GLU A CA 1
ATOM 723 C C . GLU A 1 90 ? 9.349 20.066 -9.101 1.00 68.25 90 GLU A C 1
ATOM 725 O O . GLU A 1 90 ?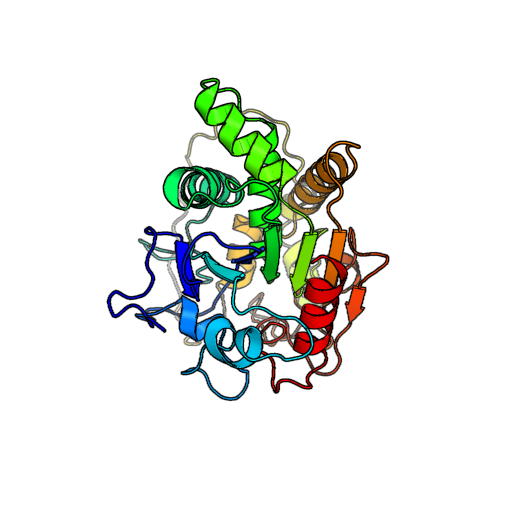 8.769 19.816 -8.050 1.00 68.25 90 GLU A O 1
ATOM 730 N N . LYS A 1 91 ? 9.889 19.098 -9.850 1.00 70.44 91 LYS A N 1
ATOM 731 C CA . LYS A 1 91 ? 9.689 17.654 -9.650 1.00 70.44 91 LYS A CA 1
ATOM 732 C C . LYS A 1 91 ? 10.992 16.885 -9.541 1.00 70.44 91 LYS A C 1
ATOM 734 O O . LYS A 1 91 ? 12.055 17.331 -9.979 1.00 70.44 91 LYS A O 1
ATOM 739 N N . GLY A 1 92 ? 10.894 15.684 -8.985 1.00 65.25 92 GLY A N 1
ATOM 740 C CA . GLY A 1 92 ? 12.016 14.800 -8.751 1.00 65.25 92 GLY A CA 1
ATOM 741 C C . GLY A 1 92 ? 12.977 15.395 -7.730 1.00 65.25 92 GLY A C 1
ATOM 742 O O . GLY A 1 92 ? 14.181 15.292 -7.940 1.00 65.25 92 GLY A O 1
ATOM 743 N N . ASN A 1 93 ? 12.480 15.993 -6.642 1.00 68.75 93 ASN A N 1
ATOM 744 C CA . ASN A 1 93 ? 13.275 16.462 -5.492 1.00 68.75 93 ASN A CA 1
ATOM 745 C C . ASN A 1 93 ? 12.946 15.701 -4.194 1.00 68.75 93 ASN A C 1
ATOM 747 O O . ASN A 1 93 ? 13.331 16.122 -3.108 1.00 68.75 93 ASN A O 1
ATOM 751 N N . MET A 1 94 ? 12.271 14.558 -4.318 1.00 76.06 94 MET A N 1
ATOM 752 C CA . MET A 1 94 ? 11.832 13.726 -3.200 1.00 76.06 94 MET A CA 1
ATOM 753 C C . MET A 1 94 ? 12.911 13.342 -2.184 1.00 76.06 94 MET A C 1
ATOM 755 O O . MET A 1 94 ? 13.974 12.835 -2.547 1.00 76.06 94 MET A O 1
ATOM 759 N N . CYS A 1 95 ? 12.521 13.451 -0.913 1.00 82.94 95 CYS A N 1
ATOM 760 C CA . CYS A 1 95 ? 13.099 12.769 0.239 1.00 82.94 95 CYS A CA 1
ATOM 761 C C . CYS A 1 95 ? 11.999 11.895 0.859 1.00 82.94 95 CYS A C 1
ATOM 763 O O . CYS A 1 95 ? 10.968 12.434 1.256 1.00 82.94 95 CYS A O 1
ATOM 765 N N . ILE A 1 96 ? 12.198 10.571 0.934 1.00 85.31 96 ILE A N 1
ATOM 766 C CA . ILE A 1 96 ? 11.167 9.625 1.416 1.00 85.31 96 ILE A CA 1
ATOM 767 C C . ILE A 1 96 ? 10.666 10.025 2.805 1.00 85.31 96 ILE A C 1
ATOM 769 O O . ILE A 1 96 ? 9.463 10.033 3.025 1.00 85.31 96 ILE A O 1
ATOM 773 N N . PHE A 1 97 ? 11.573 10.432 3.696 1.00 87.31 97 PHE A N 1
ATOM 774 C CA . PHE A 1 97 ? 11.237 10.855 5.054 1.00 87.31 97 PHE A CA 1
ATOM 775 C C . PHE A 1 97 ? 10.264 12.045 5.082 1.00 87.31 97 PHE A C 1
ATOM 777 O O . PHE A 1 97 ? 9.246 11.979 5.763 1.00 87.31 97 PHE A O 1
ATOM 784 N N . LEU A 1 98 ? 10.541 13.106 4.312 1.00 87.62 98 LEU A N 1
ATOM 785 C CA . LEU A 1 98 ? 9.687 14.304 4.262 1.00 87.62 98 LEU A CA 1
ATOM 786 C C . LEU A 1 98 ? 8.359 14.034 3.548 1.00 87.62 98 LEU A C 1
ATOM 788 O O . LEU A 1 98 ? 7.315 14.536 3.953 1.00 87.62 98 LEU A O 1
ATOM 792 N N . VAL A 1 99 ? 8.387 13.223 2.486 1.00 90.44 99 VAL A N 1
ATOM 793 C CA . VAL A 1 99 ? 7.160 12.812 1.791 1.00 90.44 99 VAL A CA 1
ATOM 794 C C . VAL A 1 99 ? 6.287 11.969 2.722 1.00 90.44 99 VAL A C 1
ATOM 796 O O . VAL A 1 99 ? 5.077 12.168 2.748 1.00 90.44 99 VAL A O 1
ATOM 799 N N . ALA A 1 100 ? 6.880 11.069 3.512 1.00 92.75 100 ALA A N 1
ATOM 800 C CA . ALA A 1 100 ? 6.165 10.281 4.511 1.00 92.75 100 ALA A CA 1
ATOM 801 C C . ALA A 1 100 ? 5.576 11.162 5.615 1.00 92.75 100 ALA A C 1
ATOM 803 O O . ALA A 1 100 ? 4.428 10.956 6.002 1.00 92.75 100 ALA A O 1
ATOM 804 N N . GLU A 1 101 ? 6.326 12.163 6.080 1.00 91.12 101 GLU A N 1
ATOM 805 C CA . GLU A 1 101 ? 5.854 13.095 7.100 1.00 91.12 101 GLU A CA 1
ATOM 806 C C . GLU A 1 101 ? 4.586 13.815 6.635 1.00 91.12 101 GLU A C 1
ATOM 808 O O . GLU A 1 101 ? 3.575 13.754 7.334 1.00 91.12 101 GLU A O 1
ATOM 813 N N . ASN A 1 102 ? 4.607 14.409 5.437 1.00 91.88 102 ASN A N 1
ATOM 814 C CA . ASN A 1 102 ? 3.445 15.083 4.854 1.00 91.88 102 ASN A CA 1
ATOM 815 C C . ASN A 1 102 ? 2.287 14.110 4.619 1.00 91.88 102 ASN A C 1
ATOM 817 O O . ASN A 1 102 ? 1.173 14.346 5.076 1.00 91.88 102 ASN A O 1
ATOM 821 N N . LEU A 1 103 ? 2.562 12.970 3.979 1.00 93.81 103 LEU A N 1
ATOM 822 C CA . LEU A 1 103 ? 1.537 11.991 3.634 1.00 93.81 103 LEU A CA 1
ATOM 823 C C . LEU A 1 103 ? 0.827 11.426 4.870 1.00 93.81 103 LEU A C 1
ATOM 825 O O . LEU A 1 103 ? -0.371 11.147 4.836 1.00 93.81 103 LEU A O 1
ATOM 829 N N . ARG A 1 104 ? 1.550 11.271 5.981 1.00 94.19 104 ARG A N 1
ATOM 830 C CA . ARG A 1 104 ? 0.978 10.866 7.264 1.00 94.19 104 ARG A CA 1
ATOM 831 C C . ARG A 1 104 ? -0.077 11.865 7.749 1.00 94.19 104 ARG A C 1
ATOM 833 O O . ARG A 1 104 ? -1.107 11.428 8.261 1.00 94.19 104 ARG A O 1
ATOM 840 N N . TYR A 1 105 ? 0.154 13.171 7.593 1.00 92.69 105 TYR A N 1
ATOM 841 C CA . TYR A 1 105 ? -0.859 14.189 7.892 1.00 92.69 105 TYR A CA 1
ATOM 842 C C . TYR A 1 105 ? -2.034 14.087 6.908 1.00 92.69 105 TYR A C 1
ATOM 844 O O . TYR A 1 105 ? -3.165 13.899 7.359 1.00 92.69 105 TYR A O 1
ATOM 852 N N . SER A 1 106 ? -1.771 14.081 5.598 1.00 94.25 106 SER A N 1
ATOM 853 C CA . SER A 1 106 ? -2.819 14.056 4.565 1.00 94.25 106 SER A CA 1
ATOM 854 C C . SER A 1 106 ? -3.734 12.825 4.661 1.00 94.25 106 SER A C 1
ATOM 856 O O . SER A 1 106 ? -4.946 12.940 4.492 1.00 94.25 106 SER A O 1
ATOM 858 N N . LEU A 1 107 ? -3.195 11.638 4.972 1.00 96.69 107 LEU A N 1
ATOM 859 C CA . LEU A 1 107 ? -3.991 10.412 5.131 1.00 96.69 107 LEU A CA 1
ATOM 860 C C . LEU A 1 107 ? -4.767 10.380 6.451 1.00 96.69 107 LEU A C 1
ATOM 862 O O . LEU A 1 107 ? -5.958 10.087 6.473 1.00 96.69 107 LEU A O 1
ATOM 866 N N . ILE A 1 108 ? -4.086 10.624 7.569 1.00 96.12 108 ILE A N 1
ATOM 867 C CA . ILE A 1 108 ? -4.626 10.290 8.895 1.00 96.12 108 ILE A CA 1
ATOM 868 C C . ILE A 1 108 ? -5.427 11.453 9.475 1.00 96.12 108 ILE A C 1
ATOM 870 O O . ILE A 1 108 ? -6.406 11.247 10.193 1.00 96.12 108 ILE A O 1
ATOM 874 N N . LYS A 1 109 ? -4.985 12.686 9.220 1.00 92.19 109 LYS A N 1
ATOM 875 C CA . LYS A 1 109 ? -5.567 13.885 9.826 1.00 92.19 109 LYS A CA 1
ATOM 876 C C . LYS A 1 109 ? -6.631 14.500 8.935 1.00 92.19 109 LYS A C 1
ATOM 878 O O . LYS A 1 109 ? -7.675 14.851 9.485 1.00 92.19 109 LYS A O 1
ATOM 883 N N . ASP A 1 110 ? -6.367 14.565 7.632 1.00 92.62 110 ASP A N 1
ATOM 884 C CA . ASP A 1 110 ? -7.227 15.264 6.674 1.00 92.62 110 ASP A CA 1
ATOM 885 C C . ASP A 1 110 ? -8.203 14.313 5.979 1.00 92.62 110 ASP A C 1
ATOM 887 O O . ASP A 1 110 ? -9.392 14.602 5.906 1.00 92.62 110 ASP A O 1
ATOM 891 N N . ALA A 1 111 ? -7.732 13.151 5.514 1.00 94.69 111 ALA A N 1
ATOM 892 C CA . ALA A 1 111 ? -8.593 12.153 4.876 1.00 94.69 111 ALA A CA 1
ATOM 893 C C . ALA A 1 111 ? -9.286 11.196 5.865 1.00 94.69 111 ALA A C 1
ATOM 895 O O . ALA A 1 111 ? -10.067 10.347 5.431 1.00 94.69 111 ALA A O 1
ATOM 896 N N . ASP A 1 112 ? -9.010 11.318 7.169 1.00 95.56 112 ASP A N 1
ATOM 897 C CA . ASP A 1 112 ? -9.574 10.493 8.248 1.00 95.56 112 ASP A CA 1
ATOM 898 C C . ASP A 1 112 ? -9.439 8.971 8.025 1.00 95.56 112 ASP A C 1
ATOM 900 O O . ASP A 1 112 ? -10.282 8.178 8.449 1.00 95.56 112 ASP A O 1
ATOM 904 N N . VAL A 1 113 ? -8.331 8.536 7.417 1.00 97.50 113 VAL A N 1
ATOM 905 C CA . VAL A 1 113 ? -8.044 7.106 7.238 1.00 97.50 113 VAL A CA 1
ATOM 906 C C . VAL A 1 113 ? -7.824 6.426 8.589 1.00 97.50 113 VAL A C 1
ATOM 908 O O . VAL A 1 113 ? -7.074 6.902 9.451 1.00 97.50 113 VAL A O 1
ATOM 911 N N . GLY A 1 114 ? -8.471 5.279 8.770 1.00 97.00 114 GLY A N 1
ATOM 912 C CA . GLY A 1 114 ? -8.399 4.434 9.951 1.00 97.00 114 GLY A CA 1
ATOM 913 C C . GLY A 1 114 ? -9.046 5.052 11.185 1.00 97.00 114 GLY A C 1
ATOM 914 O O . GLY A 1 114 ? -8.690 4.667 12.298 1.00 97.00 114 GLY A O 1
ATOM 915 N N . GLN A 1 115 ? -9.965 6.009 11.025 1.00 96.81 115 GLN A N 1
ATOM 916 C CA . GLN A 1 115 ? -10.614 6.685 12.157 1.00 96.81 115 GLN A CA 1
ATOM 917 C C . GLN A 1 115 ? -11.957 6.062 12.566 1.00 96.81 115 GLN A C 1
ATOM 919 O O . GLN A 1 115 ? -12.438 6.320 13.676 1.00 96.81 115 GLN A O 1
ATOM 924 N N . HIS A 1 116 ? -12.539 5.215 11.713 1.00 94.06 116 HIS A N 1
ATOM 925 C CA . HIS A 1 116 ? -13.797 4.520 11.977 1.00 94.06 116 HIS A CA 1
ATOM 926 C C . HIS A 1 116 ? -13.579 3.238 12.787 1.00 94.06 116 HIS A C 1
ATOM 928 O O . HIS A 1 116 ? -12.706 2.423 12.488 1.00 94.06 116 HIS A O 1
ATOM 934 N N . ASP A 1 117 ? -14.388 3.049 13.827 1.00 90.38 117 ASP A N 1
ATOM 935 C CA . ASP A 1 117 ? -14.320 1.844 14.647 1.00 90.38 117 ASP A CA 1
ATOM 936 C C . ASP A 1 117 ? -14.849 0.643 13.845 1.00 90.38 117 ASP A C 1
ATOM 938 O O . ASP A 1 117 ? -15.868 0.738 13.164 1.00 90.38 117 ASP A O 1
ATOM 942 N N . SER A 1 118 ? -14.174 -0.504 13.945 1.00 88.06 118 SER A N 1
ATOM 943 C CA . SER A 1 118 ? -14.490 -1.731 13.185 1.00 88.06 118 SER A CA 1
ATOM 944 C C . SER A 1 118 ? -14.349 -1.621 11.658 1.00 88.06 118 SER A C 1
ATOM 946 O O . SER A 1 118 ? -14.771 -2.535 10.960 1.00 88.06 118 SER A O 1
ATOM 948 N N . CYS A 1 119 ? -13.718 -0.560 11.148 1.00 95.62 119 CYS A N 1
ATOM 949 C CA . CYS A 1 119 ? -13.389 -0.404 9.733 1.00 95.62 119 CYS A CA 1
ATOM 950 C C . CYS A 1 119 ? -11.906 -0.761 9.504 1.00 95.62 119 CYS A C 1
ATOM 952 O O . CYS A 1 119 ? -11.025 0.037 9.847 1.00 95.62 119 CYS A O 1
ATOM 954 N N . PRO A 1 120 ? -11.583 -1.973 9.016 1.00 96.94 120 PRO A N 1
ATOM 955 C CA . PRO A 1 120 ? -10.212 -2.348 8.702 1.00 96.94 120 PRO A CA 1
ATOM 956 C C . PRO A 1 120 ? -9.621 -1.489 7.580 1.00 96.94 120 PRO A C 1
ATOM 958 O O . PRO A 1 120 ? -10.297 -1.143 6.615 1.00 96.94 120 PRO A O 1
ATOM 961 N N . VAL A 1 121 ? -8.320 -1.221 7.680 1.00 98.50 121 VAL A N 1
ATOM 962 C CA . VAL A 1 121 ? -7.526 -0.572 6.632 1.00 98.50 121 VAL A CA 1
ATOM 963 C C . VAL A 1 121 ? -6.612 -1.613 5.987 1.00 98.50 121 VAL A C 1
ATOM 965 O O . VAL A 1 121 ? -5.798 -2.247 6.667 1.00 98.50 121 VAL A O 1
ATOM 968 N N . LEU A 1 122 ? -6.713 -1.781 4.669 1.00 98.56 122 LEU A N 1
ATOM 969 C CA . LEU A 1 122 ? -5.776 -2.570 3.869 1.00 98.56 122 LEU A CA 1
ATOM 970 C C . LEU A 1 122 ? -5.003 -1.655 2.928 1.00 98.56 122 LEU A C 1
ATOM 972 O O . LEU A 1 122 ? -5.578 -0.805 2.249 1.00 98.56 122 LEU A O 1
ATOM 976 N N . ILE A 1 123 ? -3.690 -1.850 2.864 1.00 98.69 123 ILE A N 1
ATOM 977 C CA . ILE A 1 123 ? -2.805 -0.969 2.107 1.00 98.69 123 ILE A CA 1
ATOM 978 C C . ILE A 1 123 ? -2.141 -1.752 0.974 1.00 98.69 123 ILE A C 1
ATOM 980 O O . ILE A 1 123 ? -1.508 -2.782 1.184 1.00 98.69 123 ILE A O 1
ATOM 984 N N . VAL A 1 124 ? -2.284 -1.267 -0.253 1.00 98.50 124 VAL A N 1
ATOM 985 C CA . VAL A 1 124 ? -1.754 -1.882 -1.467 1.00 98.50 124 VAL A CA 1
ATOM 986 C C . VAL A 1 124 ? -0.684 -0.972 -2.048 1.00 98.50 124 VAL A C 1
ATOM 988 O O . VAL A 1 124 ? -0.956 0.145 -2.479 1.00 98.50 124 VAL A O 1
ATOM 991 N N . CYS A 1 125 ? 0.550 -1.454 -2.081 1.00 97.56 125 CYS A N 1
ATOM 992 C CA . CYS A 1 125 ? 1.709 -0.651 -2.436 1.00 97.56 125 CYS A CA 1
ATOM 993 C C . CYS A 1 125 ? 2.408 -1.194 -3.678 1.00 97.56 125 CYS A C 1
ATOM 995 O O . CYS A 1 125 ? 2.551 -2.403 -3.835 1.00 97.56 125 CYS A O 1
ATOM 997 N N . HIS A 1 126 ? 2.941 -0.309 -4.516 1.00 94.69 126 HIS A N 1
ATOM 998 C CA . HIS A 1 126 ? 3.829 -0.666 -5.622 1.00 94.69 126 HIS A CA 1
ATOM 999 C C . HIS A 1 126 ? 5.211 -0.044 -5.449 1.00 94.69 126 HIS A C 1
ATOM 1001 O O . HIS A 1 126 ? 5.335 1.155 -5.213 1.00 94.69 126 HIS A O 1
ATOM 1007 N N . SER A 1 127 ? 6.265 -0.850 -5.609 1.00 91.75 127 SER A N 1
ATOM 1008 C CA . SER A 1 127 ? 7.659 -0.400 -5.627 1.00 91.75 127 SER A CA 1
ATOM 1009 C C . SER A 1 127 ? 7.978 0.552 -4.461 1.00 91.75 127 SER A C 1
ATOM 1011 O O . SER A 1 127 ? 7.774 0.178 -3.303 1.00 91.75 127 SER A O 1
ATOM 1013 N N . LEU A 1 128 ? 8.449 1.771 -4.761 1.00 90.25 128 LEU A N 1
ATOM 1014 C CA . LEU A 1 128 ? 8.770 2.837 -3.809 1.00 90.25 128 LEU A CA 1
ATOM 1015 C C . LEU A 1 128 ? 7.615 3.172 -2.855 1.00 90.25 128 LEU A C 1
ATOM 1017 O O . LEU A 1 128 ? 7.874 3.468 -1.692 1.00 90.25 128 LEU A O 1
ATOM 1021 N N . GLY A 1 129 ? 6.363 3.080 -3.309 1.00 93.69 129 GLY A N 1
ATOM 1022 C CA . GLY A 1 129 ? 5.188 3.340 -2.476 1.00 93.69 129 GLY A CA 1
ATOM 1023 C C . GLY A 1 129 ? 5.110 2.422 -1.255 1.00 93.69 129 GLY A C 1
ATOM 1024 O O . GLY A 1 129 ? 4.591 2.812 -0.213 1.00 93.69 129 GLY A O 1
ATOM 1025 N N . GLY A 1 130 ? 5.689 1.220 -1.340 1.00 95.69 130 GLY A N 1
ATOM 1026 C CA . GLY A 1 130 ? 5.787 0.311 -0.198 1.00 95.69 130 GLY A CA 1
ATOM 1027 C C . GLY A 1 130 ? 6.759 0.805 0.864 1.00 95.69 130 GLY A C 1
ATOM 1028 O O . GLY A 1 130 ? 6.410 0.816 2.038 1.00 95.69 130 GLY A O 1
ATOM 1029 N N . LEU A 1 131 ? 7.942 1.276 0.462 1.00 93.81 131 LEU A N 1
ATOM 1030 C CA . LEU A 1 131 ? 8.909 1.871 1.390 1.00 93.81 131 LEU A CA 1
ATOM 1031 C C . LEU A 1 131 ? 8.361 3.154 2.019 1.00 93.81 131 LEU A C 1
ATOM 1033 O O . LEU A 1 131 ? 8.480 3.345 3.225 1.00 93.81 131 LEU A O 1
ATOM 1037 N N . LEU A 1 132 ? 7.703 3.989 1.211 1.00 94.44 132 LEU A N 1
ATOM 1038 C CA . LEU A 1 132 ? 7.057 5.210 1.677 1.00 94.44 132 LEU A CA 1
ATOM 1039 C C . LEU A 1 132 ? 6.004 4.914 2.751 1.00 94.44 132 LEU A C 1
ATOM 1041 O O . LEU A 1 132 ? 6.003 5.543 3.803 1.00 94.44 132 LEU A O 1
ATOM 1045 N N . MET A 1 133 ? 5.132 3.932 2.522 1.00 97.38 133 MET A N 1
ATOM 1046 C CA . MET A 1 133 ? 4.073 3.622 3.479 1.00 97.38 133 MET A CA 1
ATOM 1047 C C . MET A 1 133 ? 4.599 2.966 4.763 1.00 97.38 133 MET A C 1
ATOM 1049 O O . MET A 1 133 ? 4.039 3.175 5.842 1.00 97.38 133 MET A O 1
ATOM 1053 N N . LYS A 1 134 ? 5.700 2.210 4.674 1.00 97.19 134 LYS A N 1
ATOM 1054 C CA . LYS A 1 134 ? 6.415 1.715 5.859 1.00 97.19 134 LYS A CA 1
ATOM 1055 C C . LYS A 1 134 ? 6.934 2.868 6.706 1.00 97.19 134 LYS A C 1
ATOM 1057 O O . LYS A 1 134 ? 6.674 2.890 7.905 1.00 97.19 134 LYS A O 1
ATOM 1062 N N . GLU A 1 135 ? 7.577 3.842 6.069 1.00 96.06 135 GLU A N 1
ATOM 1063 C CA . GLU A 1 135 ? 8.063 5.053 6.728 1.00 96.06 135 GLU A CA 1
ATOM 1064 C C . GLU A 1 135 ? 6.915 5.841 7.385 1.00 96.06 135 GLU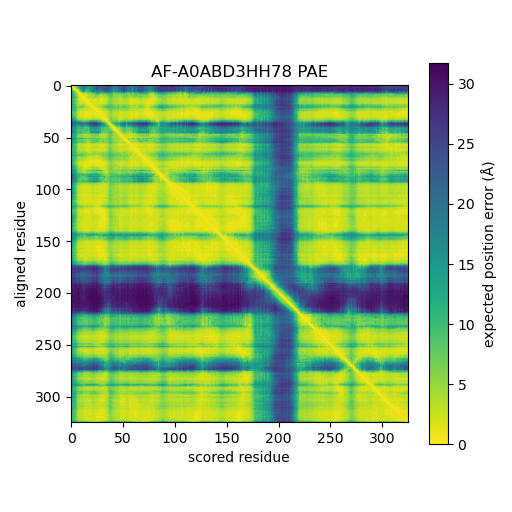 A C 1
ATOM 1066 O O . GLU A 1 135 ? 7.018 6.206 8.553 1.00 96.06 135 GLU A O 1
ATOM 1071 N N . VAL A 1 136 ? 5.772 6.010 6.703 1.00 97.38 136 VAL A N 1
ATOM 1072 C CA . VAL A 1 136 ? 4.567 6.642 7.283 1.00 97.38 136 VAL A CA 1
ATOM 1073 C C . VAL A 1 136 ? 4.129 5.941 8.573 1.00 97.38 136 VAL A C 1
ATOM 1075 O O . VAL A 1 136 ? 3.836 6.607 9.566 1.00 97.38 136 VAL A O 1
ATOM 1078 N N . CYS A 1 137 ? 4.095 4.604 8.584 1.00 97.75 137 CYS A N 1
ATOM 1079 C CA . CYS A 1 137 ? 3.684 3.830 9.757 1.00 97.75 137 CYS A CA 1
ATOM 1080 C C . CYS A 1 137 ? 4.689 3.946 10.909 1.00 97.75 137 CYS A C 1
ATOM 1082 O O . CYS A 1 137 ? 4.290 4.141 12.058 1.00 97.75 137 CYS A O 1
ATOM 1084 N N . VAL A 1 138 ? 5.987 3.865 10.602 1.00 96.06 138 VAL A N 1
ATOM 1085 C CA . VAL A 1 138 ? 7.064 4.037 11.586 1.00 96.06 138 VAL A CA 1
ATOM 1086 C C . VAL A 1 138 ? 6.973 5.426 12.218 1.00 96.06 138 VAL A C 1
ATOM 1088 O O . VAL A 1 138 ? 6.853 5.529 13.440 1.00 96.06 138 VAL A O 1
ATOM 1091 N N . GLN A 1 139 ? 6.899 6.488 11.412 1.00 95.31 139 GLN A N 1
ATOM 1092 C CA . GLN A 1 139 ? 6.747 7.858 11.905 1.00 95.31 139 GLN A CA 1
ATOM 1093 C C . GLN A 1 139 ? 5.455 8.051 12.711 1.00 95.31 139 GLN A C 1
ATOM 1095 O O . GLN A 1 139 ? 5.486 8.669 13.775 1.00 95.31 139 GLN A O 1
ATOM 1100 N N . ALA A 1 140 ? 4.328 7.480 12.266 1.00 95.94 140 ALA A N 1
ATOM 1101 C CA . ALA A 1 140 ? 3.062 7.510 13.004 1.00 95.94 140 ALA A CA 1
ATOM 1102 C C . ALA A 1 140 ? 3.152 6.830 14.379 1.00 95.94 140 ALA A C 1
ATOM 1104 O O . ALA A 1 140 ? 2.470 7.248 15.314 1.00 95.94 140 ALA A O 1
ATOM 1105 N N . SER A 1 141 ? 4.019 5.827 14.534 1.00 95.12 141 SER A N 1
ATOM 1106 C CA . SER A 1 141 ? 4.242 5.152 15.818 1.00 95.12 141 SER A CA 1
ATOM 1107 C C . SER A 1 141 ? 5.121 5.949 16.793 1.00 95.12 141 SER A C 1
ATOM 1109 O O . SER A 1 141 ? 5.108 5.680 17.995 1.00 95.12 141 SER A O 1
ATOM 1111 N N . HIS A 1 142 ? 5.866 6.936 16.287 1.00 92.62 142 HIS A N 1
ATOM 1112 C CA . HIS A 1 142 ? 6.820 7.748 17.049 1.00 92.62 142 HIS A CA 1
ATOM 1113 C C . HIS A 1 142 ? 6.337 9.166 17.340 1.00 92.62 142 HIS A C 1
ATOM 1115 O O . HIS A 1 142 ? 7.082 9.968 17.903 1.00 92.62 142 HIS A O 1
ATOM 1121 N N . VAL A 1 143 ? 5.098 9.487 16.977 1.00 88.44 143 VAL A N 1
ATOM 1122 C CA . VAL A 1 143 ? 4.533 10.815 17.204 1.00 88.44 143 VAL A CA 1
ATOM 1123 C C . VAL A 1 143 ? 4.568 11.140 18.691 1.00 88.44 143 VAL A C 1
ATOM 1125 O O . VAL A 1 143 ? 4.249 10.312 19.541 1.00 88.44 143 VAL A O 1
ATOM 1128 N N . GLN A 1 144 ? 4.973 12.365 19.000 1.00 82.19 144 GLN A N 1
ATOM 1129 C CA . GLN A 1 144 ? 4.932 12.936 20.338 1.00 82.19 144 GLN A CA 1
ATOM 1130 C C . GLN A 1 144 ? 4.307 14.326 20.214 1.00 82.19 144 GLN A C 1
ATOM 1132 O O . GLN A 1 144 ? 5.000 15.331 20.084 1.00 82.19 144 GLN A O 1
ATOM 1137 N N . SER A 1 145 ? 2.977 14.371 20.153 1.00 82.31 145 SER A N 1
ATOM 1138 C CA . SER A 1 145 ? 2.197 15.600 19.957 1.00 82.31 145 SER A CA 1
ATOM 1139 C C . SER A 1 145 ? 1.012 15.665 20.929 1.00 82.31 145 SER A C 1
ATOM 1141 O O . SER A 1 145 ? 0.975 14.940 21.925 1.00 82.31 145 SER A O 1
ATOM 1143 N N . ARG A 1 146 ? 0.047 16.564 20.681 1.00 82.44 146 ARG A N 1
ATOM 1144 C CA . ARG A 1 146 ? -1.161 16.699 21.512 1.00 82.44 146 ARG A CA 1
ATOM 1145 C C . ARG A 1 146 ? -1.930 15.375 21.572 1.00 82.44 146 ARG A C 1
ATOM 1147 O O . ARG A 1 146 ? -1.934 14.610 20.612 1.00 82.44 146 ARG A O 1
ATOM 1154 N N . GLU A 1 147 ? -2.621 15.123 22.680 1.00 82.88 147 GLU A N 1
ATOM 1155 C CA . GLU A 1 147 ? -3.330 13.856 22.929 1.00 82.88 147 GLU A CA 1
ATOM 1156 C C . GLU A 1 147 ? -4.352 13.494 21.834 1.00 82.88 147 GLU A C 1
ATOM 1158 O O . GLU A 1 147 ? -4.437 12.340 21.408 1.00 82.88 147 GLU A O 1
ATOM 1163 N N . GLU A 1 148 ? -5.074 14.487 21.315 1.00 81.75 148 GLU A N 1
ATOM 1164 C CA . GLU A 1 148 ? -6.012 14.323 20.197 1.00 81.75 148 GLU A CA 1
ATOM 1165 C C . GLU A 1 148 ? -5.307 13.827 18.922 1.00 81.75 148 GLU A C 1
ATOM 1167 O O . GLU A 1 148 ? -5.792 12.924 18.239 1.00 81.75 148 GLU A O 1
ATOM 1172 N N . ASP A 1 149 ? -4.124 14.368 18.619 1.00 85.44 149 ASP A N 1
ATOM 1173 C CA . ASP A 1 149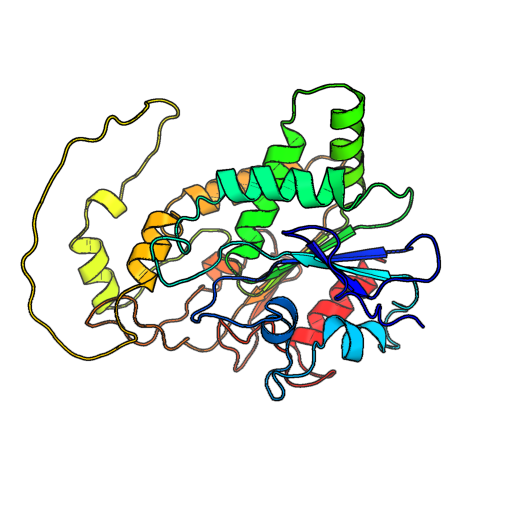 ? -3.318 13.943 17.474 1.00 85.44 149 ASP A CA 1
ATOM 1174 C C . ASP A 1 149 ? -2.813 12.515 17.668 1.00 85.44 149 ASP A C 1
ATOM 1176 O O . ASP A 1 149 ? -2.966 11.677 16.781 1.00 85.44 149 ASP A O 1
ATOM 1180 N N . MET A 1 150 ? -2.278 12.226 18.856 1.00 90.31 150 MET A N 1
ATOM 1181 C CA . MET A 1 150 ? -1.809 10.896 19.236 1.00 90.31 150 MET A CA 1
ATOM 1182 C C . MET A 1 150 ? -2.901 9.838 19.100 1.00 90.31 150 MET A C 1
ATOM 1184 O O . MET A 1 150 ? -2.626 8.718 18.674 1.00 90.31 150 MET A O 1
ATOM 1188 N N . THR A 1 151 ? -4.139 10.191 19.442 1.00 94.12 151 THR A N 1
ATOM 1189 C CA . THR A 1 151 ? -5.287 9.287 19.339 1.00 94.12 151 THR A CA 1
ATOM 1190 C C . THR A 1 151 ? -5.582 8.926 17.886 1.00 94.12 151 THR A C 1
ATOM 1192 O O . THR A 1 151 ? -5.745 7.741 17.594 1.00 94.12 151 THR A O 1
ATOM 1195 N N . LYS A 1 152 ? -5.569 9.901 16.963 1.00 96.06 152 LYS A N 1
ATOM 1196 C CA . LYS A 1 152 ? -5.785 9.626 15.531 1.00 96.06 152 LYS A CA 1
ATOM 1197 C C . LYS A 1 152 ? -4.719 8.686 14.952 1.00 96.06 152 LYS A C 1
ATOM 1199 O O . LYS A 1 152 ? -5.060 7.733 14.253 1.00 96.06 152 LYS A O 1
ATOM 1204 N N . TYR A 1 153 ? -3.443 8.897 15.291 1.00 96.38 153 TYR A N 1
ATOM 1205 C CA . TYR A 1 153 ? -2.351 8.022 14.837 1.00 96.38 153 TYR A CA 1
ATOM 1206 C C . TYR A 1 153 ? -2.457 6.605 15.407 1.00 96.38 153 TYR A C 1
ATOM 1208 O O . TYR A 1 153 ? -2.303 5.635 14.668 1.00 96.38 153 TYR A O 1
ATOM 1216 N N . LYS A 1 154 ? -2.784 6.466 16.698 1.00 95.38 154 LYS A N 1
ATOM 1217 C CA . LYS A 1 154 ? -3.005 5.153 17.324 1.00 95.38 154 LYS A CA 1
ATOM 1218 C C . LYS A 1 154 ? -4.179 4.406 16.693 1.00 95.38 154 LYS A C 1
ATOM 1220 O O . LYS A 1 154 ? -4.042 3.220 16.409 1.00 95.38 154 LYS A O 1
ATOM 1225 N N . LYS A 1 155 ? -5.304 5.090 16.446 1.00 96.56 155 LYS A N 1
ATOM 1226 C CA . LYS A 1 155 ? -6.467 4.502 15.761 1.00 96.56 155 LYS A CA 1
ATOM 1227 C C . LYS A 1 155 ? -6.108 4.013 14.362 1.00 96.56 155 LYS A C 1
ATOM 1229 O O . LYS A 1 155 ? -6.385 2.861 14.044 1.00 96.56 155 LYS A O 1
ATOM 1234 N N . PHE A 1 156 ? -5.414 4.844 13.583 1.00 97.56 156 PHE A N 1
ATOM 1235 C CA . PHE A 1 156 ? -4.939 4.469 12.254 1.00 97.56 156 PHE A CA 1
ATOM 1236 C C . PHE A 1 156 ? -4.114 3.176 12.288 1.00 97.56 156 PHE A C 1
ATOM 1238 O O . PHE A 1 156 ? -4.458 2.214 11.608 1.00 97.56 156 PHE A O 1
ATOM 1245 N N . LEU A 1 157 ? -3.079 3.113 13.133 1.00 97.44 157 LEU A N 1
ATOM 1246 C CA . LEU A 1 157 ? -2.216 1.931 13.246 1.00 97.44 157 LEU A CA 1
ATOM 1247 C C . LEU A 1 157 ? -2.980 0.681 13.718 1.00 97.44 157 LEU A C 1
ATOM 1249 O O . LEU A 1 157 ? -2.743 -0.415 13.210 1.00 97.44 157 LEU A O 1
ATOM 1253 N N . ALA A 1 158 ? -3.912 0.840 14.662 1.00 96.12 158 ALA A N 1
ATOM 1254 C CA . ALA A 1 158 ? -4.723 -0.255 15.193 1.00 96.12 158 ALA A CA 1
ATOM 1255 C C . ALA A 1 158 ? -5.736 -0.809 14.175 1.00 96.12 158 ALA A C 1
ATOM 1257 O O . ALA A 1 158 ? -6.053 -1.999 14.210 1.00 96.12 158 ALA A O 1
ATOM 1258 N N . ASN A 1 159 ? -6.232 0.034 13.266 1.00 97.12 159 ASN A N 1
ATOM 1259 C CA . ASN A 1 159 ? -7.193 -0.366 12.243 1.00 97.12 159 ASN A CA 1
ATOM 1260 C C . ASN A 1 159 ? -6.540 -0.995 11.004 1.00 97.12 159 ASN A C 1
ATOM 1262 O O . ASN A 1 159 ? -7.224 -1.703 10.262 1.00 97.12 159 ASN A O 1
ATOM 1266 N N . ILE A 1 160 ? -5.230 -0.830 10.791 1.00 98.19 160 ILE A N 1
ATOM 1267 C CA . ILE A 1 160 ? -4.521 -1.553 9.726 1.00 98.19 160 ILE A CA 1
ATOM 1268 C C . ILE A 1 160 ? -4.611 -3.065 9.963 1.00 98.19 160 ILE A C 1
ATOM 1270 O O . ILE A 1 160 ? -4.294 -3.568 11.042 1.00 98.19 160 ILE A O 1
ATOM 1274 N N . ARG A 1 161 ? -5.014 -3.808 8.928 1.00 97.44 161 ARG A N 1
ATOM 1275 C CA . ARG A 1 161 ? -5.047 -5.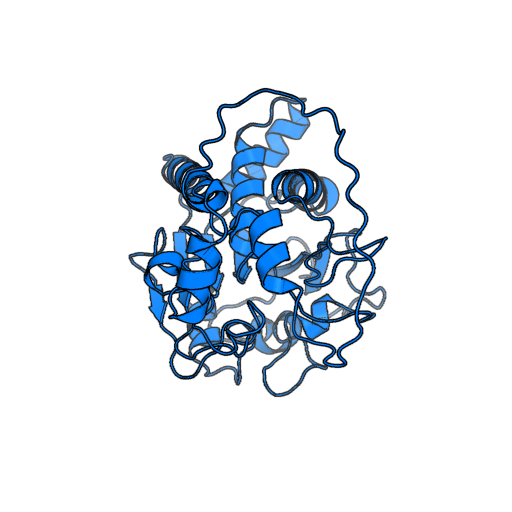281 8.927 1.00 97.44 161 ARG A CA 1
ATOM 1276 C C . ARG A 1 161 ? -4.014 -5.912 8.022 1.00 97.44 161 ARG A C 1
ATOM 1278 O O . ARG A 1 161 ? -3.598 -7.036 8.291 1.00 97.44 161 ARG A O 1
ATOM 1285 N N . GLY A 1 162 ? -3.531 -5.201 7.012 1.00 97.31 162 GLY A N 1
ATOM 1286 C CA . GLY A 1 162 ? -2.437 -5.736 6.227 1.00 97.31 162 GLY A CA 1
ATOM 1287 C C . GLY A 1 162 ? -1.957 -4.881 5.075 1.00 97.31 162 GLY A C 1
ATOM 1288 O O . GLY A 1 162 ? -2.551 -3.863 4.721 1.00 97.31 162 GLY A O 1
ATOM 1289 N N . PHE A 1 163 ? -0.876 -5.370 4.475 1.00 98.50 163 PHE A N 1
ATOM 1290 C CA . PHE A 1 163 ? -0.223 -4.795 3.314 1.00 98.50 163 PHE A CA 1
ATOM 1291 C C . PHE A 1 163 ? -0.095 -5.815 2.184 1.00 98.50 163 PHE A C 1
ATOM 1293 O O . PHE A 1 163 ? 0.338 -6.949 2.405 1.00 98.50 163 PHE A O 1
ATOM 1300 N N . PHE A 1 164 ? -0.379 -5.375 0.961 1.00 98.44 164 PHE A N 1
ATOM 1301 C CA . PHE A 1 164 ? -0.082 -6.110 -0.261 1.00 98.44 164 PHE A CA 1
ATOM 1302 C C . PHE A 1 164 ? 0.974 -5.364 -1.080 1.00 98.44 164 PHE A C 1
ATOM 1304 O O . PHE A 1 164 ? 0.747 -4.235 -1.514 1.00 98.44 164 PHE A O 1
ATOM 1311 N N . PHE A 1 165 ? 2.128 -5.986 -1.315 1.00 98.06 165 PHE A N 1
ATOM 1312 C CA . PHE A 1 165 ? 3.260 -5.355 -1.995 1.00 98.06 165 PHE A CA 1
ATOM 1313 C C . PHE A 1 165 ? 3.450 -5.870 -3.424 1.00 98.06 165 PHE A C 1
ATOM 1315 O O . PHE A 1 165 ? 3.737 -7.043 -3.642 1.00 98.06 165 PHE A O 1
ATOM 1322 N N . TYR A 1 166 ? 3.398 -4.972 -4.399 1.00 96.62 166 TYR A N 1
ATOM 1323 C CA . TYR A 1 166 ? 3.814 -5.196 -5.779 1.00 96.62 166 TYR A CA 1
ATOM 1324 C C . TYR A 1 166 ? 5.276 -4.772 -5.965 1.00 96.62 166 TYR A C 1
ATOM 1326 O O . TYR A 1 166 ? 5.569 -3.579 -6.037 1.00 96.62 166 TYR A O 1
ATOM 1334 N N . SER A 1 167 ? 6.202 -5.729 -6.055 1.00 93.62 167 SER A N 1
ATOM 1335 C CA . SER A 1 167 ? 7.639 -5.502 -6.294 1.00 93.62 167 SER A CA 1
ATOM 1336 C C . SER A 1 167 ? 8.254 -4.393 -5.422 1.00 93.62 167 SER A C 1
ATOM 1338 O O . SER A 1 167 ? 9.041 -3.576 -5.895 1.00 93.62 167 SER A O 1
ATOM 1340 N N . THR A 1 168 ? 7.883 -4.301 -4.143 1.00 94.44 168 THR A N 1
ATOM 1341 C CA . THR A 1 168 ? 8.523 -3.355 -3.214 1.00 94.44 168 THR A CA 1
ATOM 1342 C C . THR A 1 168 ? 9.920 -3.856 -2.852 1.00 94.44 168 THR A C 1
ATOM 1344 O O . THR A 1 168 ? 10.029 -4.997 -2.412 1.00 94.44 168 THR A O 1
ATOM 1347 N N . PRO A 1 169 ? 10.986 -3.049 -2.996 1.00 91.62 169 PRO A N 1
ATOM 1348 C CA . PRO A 1 169 ? 12.348 -3.472 -2.672 1.00 91.62 169 PRO A CA 1
ATOM 1349 C C . PRO A 1 169 ? 12.597 -3.443 -1.157 1.00 91.62 169 PRO A C 1
ATOM 1351 O O . PRO A 1 169 ? 13.248 -2.538 -0.640 1.00 91.62 169 PRO A O 1
ATOM 1354 N N . GLN A 1 170 ? 12.066 -4.434 -0.434 1.00 90.12 170 GLN A N 1
ATOM 1355 C CA . GLN A 1 170 ? 12.080 -4.503 1.036 1.00 90.12 170 GLN A CA 1
ATOM 1356 C C . GLN A 1 170 ? 13.492 -4.478 1.632 1.00 90.12 170 GLN A C 1
ATOM 1358 O O . GLN A 1 170 ? 13.680 -4.028 2.756 1.00 90.12 170 GLN A O 1
ATOM 1363 N N . SER A 1 171 ? 14.495 -4.971 0.905 1.00 85.25 171 SER A N 1
ATOM 1364 C CA . SER A 1 171 ? 15.905 -4.933 1.326 1.00 85.25 171 SER A CA 1
ATOM 1365 C C . SER A 1 171 ? 16.770 -4.041 0.438 1.00 85.25 171 SER A C 1
ATOM 1367 O O . SER A 1 171 ? 17.983 -4.229 0.388 1.00 85.25 171 SER A O 1
ATOM 1369 N N . GLY A 1 172 ? 16.153 -3.093 -0.270 1.00 83.56 172 GLY A N 1
ATOM 1370 C CA . GLY A 1 172 ? 16.837 -2.229 -1.228 1.00 83.56 172 GLY A CA 1
ATOM 1371 C C . GLY A 1 172 ? 17.113 -2.915 -2.567 1.00 83.56 172 GLY A C 1
ATOM 1372 O O . GLY A 1 172 ? 16.918 -4.117 -2.750 1.00 83.56 172 GLY A O 1
ATOM 1373 N N . LEU A 1 173 ? 17.525 -2.135 -3.550 1.00 76.81 173 LEU A N 1
ATOM 1374 C CA . LEU A 1 173 ? 17.842 -2.601 -4.891 1.00 76.81 173 LEU A CA 1
ATOM 1375 C C . LEU A 1 173 ? 19.262 -3.154 -4.914 1.00 76.81 173 LEU A C 1
ATOM 1377 O O . LEU A 1 173 ? 20.178 -2.576 -4.332 1.00 76.81 173 LEU A O 1
ATOM 1381 N N . LYS A 1 174 ? 19.449 -4.269 -5.614 1.00 66.94 174 LYS A N 1
ATOM 1382 C CA . LYS A 1 174 ? 20.774 -4.818 -5.887 1.00 66.94 174 LYS A CA 1
ATOM 1383 C C . LYS A 1 174 ? 21.031 -4.683 -7.376 1.00 66.94 174 LYS A C 1
ATOM 1385 O O . LYS A 1 174 ? 20.237 -5.155 -8.178 1.00 66.94 174 LYS A O 1
ATOM 1390 N N . LEU A 1 175 ? 22.118 -4.014 -7.732 1.00 56.50 175 LEU A N 1
ATOM 1391 C CA . LEU A 1 175 ? 22.551 -3.909 -9.118 1.00 56.50 175 LEU A CA 1
ATOM 1392 C C . LEU A 1 175 ? 23.391 -5.133 -9.467 1.00 56.50 175 LEU A C 1
ATOM 1394 O O . LEU A 1 175 ? 24.514 -5.269 -8.974 1.00 56.50 175 LEU A O 1
ATOM 1398 N N . PHE A 1 176 ? 22.864 -6.009 -10.319 1.00 46.66 176 PHE A N 1
ATOM 1399 C CA . PHE A 1 176 ? 23.599 -7.165 -10.820 1.00 46.66 176 PHE A CA 1
ATOM 1400 C C . PHE A 1 176 ? 23.624 -7.165 -12.347 1.00 46.66 176 PHE A C 1
ATOM 1402 O O . PHE A 1 176 ? 22.665 -7.538 -13.014 1.00 46.66 176 PHE A O 1
ATOM 1409 N N . GLY A 1 177 ? 24.790 -6.812 -12.884 1.00 42.81 177 GLY A N 1
ATOM 1410 C CA . GLY A 1 177 ? 25.094 -6.827 -14.309 1.00 42.81 177 GLY A CA 1
ATOM 1411 C C . GLY A 1 177 ? 26.520 -6.337 -14.539 1.00 42.81 177 GLY A C 1
ATOM 1412 O O . GLY A 1 177 ? 27.026 -5.518 -13.773 1.00 42.81 177 GLY A O 1
ATOM 1413 N N . SER A 1 178 ? 27.199 -6.805 -15.589 1.00 36.25 178 SER A N 1
ATOM 1414 C CA . SER A 1 178 ? 28.593 -6.418 -15.882 1.00 36.25 178 SER A CA 1
ATOM 1415 C C . SER A 1 178 ? 28.784 -4.901 -16.056 1.00 36.25 178 SER A C 1
ATOM 1417 O O . SER A 1 178 ? 29.858 -4.390 -15.747 1.00 36.25 178 SER A O 1
ATOM 1419 N N . GLY A 1 179 ? 27.744 -4.179 -16.495 1.00 42.59 179 GLY A N 1
ATOM 1420 C CA . GLY A 1 179 ? 27.716 -2.709 -16.582 1.00 42.59 179 GLY A CA 1
ATOM 1421 C C . GLY A 1 179 ? 27.304 -1.989 -15.287 1.00 42.59 179 GLY A C 1
ATOM 1422 O O . GLY A 1 179 ? 27.598 -0.808 -15.113 1.00 42.59 179 GLY A O 1
ATOM 1423 N N . ALA A 1 180 ? 26.645 -2.684 -14.360 1.00 44.91 180 ALA A N 1
ATOM 1424 C CA . ALA A 1 180 ? 26.213 -2.130 -13.080 1.00 44.91 180 ALA A CA 1
ATOM 1425 C C . ALA A 1 180 ? 27.263 -2.364 -11.978 1.00 44.91 180 ALA A C 1
ATOM 1427 O O . ALA A 1 180 ? 27.502 -1.495 -11.141 1.00 44.91 180 ALA A O 1
ATOM 1428 N N . SER A 1 181 ? 27.988 -3.486 -12.040 1.00 43.00 181 SER A N 1
ATOM 1429 C CA . SER A 1 181 ? 29.167 -3.748 -11.210 1.00 43.00 181 SER A CA 1
ATOM 1430 C C . SER A 1 181 ? 30.316 -2.784 -11.519 1.00 43.00 181 SER A C 1
ATOM 1432 O O . SER A 1 181 ? 30.986 -2.340 -10.592 1.00 43.00 181 SER A O 1
ATOM 1434 N N . SER A 1 182 ? 30.529 -2.400 -12.785 1.00 44.16 182 SER A N 1
ATOM 1435 C CA . SER A 1 182 ? 31.511 -1.365 -13.150 1.00 44.16 182 SER A CA 1
ATOM 1436 C C . SER A 1 182 ? 31.087 0.028 -12.672 1.00 44.16 182 SER A C 1
ATOM 1438 O O . SER A 1 182 ? 31.922 0.780 -12.172 1.00 44.16 182 SER A O 1
ATOM 1440 N N . PHE A 1 183 ? 29.790 0.349 -12.736 1.00 50.09 183 PHE A N 1
ATOM 1441 C CA . PHE A 1 183 ? 29.235 1.575 -12.162 1.00 50.09 183 PHE A CA 1
ATOM 1442 C C . PHE A 1 183 ? 29.427 1.640 -10.640 1.00 50.09 183 PHE A C 1
ATOM 1444 O O . PHE A 1 183 ? 29.994 2.615 -10.152 1.00 50.09 183 PHE A O 1
ATOM 1451 N N . LEU A 1 184 ? 29.045 0.594 -9.897 1.00 48.56 184 LEU A N 1
ATOM 1452 C CA . LEU A 1 184 ? 29.254 0.514 -8.445 1.00 48.56 184 LEU A CA 1
ATOM 1453 C C . LEU A 1 184 ? 30.741 0.533 -8.065 1.00 48.56 184 LEU A C 1
ATOM 1455 O O . LEU A 1 184 ? 31.114 1.172 -7.087 1.00 48.56 184 LEU A O 1
ATOM 1459 N N . ALA A 1 185 ? 31.606 -0.125 -8.842 1.00 49.41 185 ALA A N 1
ATOM 1460 C CA . ALA A 1 185 ? 33.052 -0.084 -8.627 1.00 49.41 185 ALA A CA 1
ATOM 1461 C C . ALA A 1 185 ? 33.653 1.309 -8.890 1.00 49.41 185 ALA A C 1
ATOM 1463 O O . ALA A 1 185 ? 34.656 1.667 -8.280 1.00 49.41 185 ALA A O 1
ATOM 1464 N N . SER A 1 186 ? 33.036 2.114 -9.762 1.00 50.53 186 SER A N 1
ATOM 1465 C CA . SER A 1 186 ? 33.447 3.503 -10.014 1.00 50.53 186 SER A CA 1
ATOM 1466 C C . SER A 1 186 ? 32.908 4.519 -8.998 1.00 50.53 186 SER A C 1
ATOM 1468 O O . SER A 1 186 ? 33.161 5.715 -9.141 1.00 50.53 186 SER A O 1
ATOM 1470 N N . GLN A 1 187 ? 32.155 4.064 -7.993 1.00 51.16 187 GLN A N 1
ATOM 1471 C CA . GLN A 1 187 ? 31.490 4.893 -6.983 1.00 51.16 187 GLN A CA 1
ATOM 1472 C C . GLN A 1 187 ? 31.729 4.300 -5.576 1.00 51.16 187 GLN A C 1
ATOM 1474 O O . GLN A 1 187 ? 30.797 3.771 -4.964 1.00 51.16 187 GLN A O 1
ATOM 1479 N N . PRO A 1 188 ? 32.978 4.313 -5.069 1.00 45.72 188 PRO A N 1
ATOM 1480 C CA . PRO A 1 188 ? 33.354 3.675 -3.801 1.00 45.72 188 PRO A CA 1
ATOM 1481 C C . PRO A 1 188 ? 32.561 4.188 -2.585 1.00 45.72 188 PRO A C 1
ATOM 1483 O O . PRO A 1 188 ? 32.339 3.441 -1.638 1.00 45.72 188 PRO A O 1
ATOM 1486 N N . GLU A 1 189 ? 32.045 5.415 -2.636 1.00 46.22 189 GLU A N 1
ATOM 1487 C CA . GLU A 1 189 ? 31.125 5.993 -1.650 1.00 46.22 189 GLU A CA 1
ATOM 1488 C C . GLU A 1 189 ? 29.775 5.257 -1.508 1.00 46.22 189 GLU A C 1
ATOM 1490 O O . GLU A 1 189 ? 29.106 5.415 -0.490 1.00 46.22 189 GLU A O 1
ATOM 1495 N N . LEU A 1 190 ? 29.370 4.443 -2.493 1.00 42.66 190 LEU A N 1
ATOM 1496 C CA . LEU A 1 190 ? 28.116 3.672 -2.472 1.00 42.66 190 LEU A CA 1
ATOM 1497 C C . LEU A 1 190 ? 28.257 2.291 -1.821 1.00 42.66 190 LEU A C 1
ATOM 1499 O O . LEU A 1 190 ? 27.246 1.631 -1.597 1.00 42.66 190 LEU A O 1
ATOM 1503 N N . GLN A 1 191 ? 29.482 1.831 -1.549 1.00 43.97 191 GLN A N 1
ATOM 1504 C CA . GLN A 1 191 ? 29.712 0.516 -0.941 1.00 43.97 191 GLN A CA 1
ATOM 1505 C C . GLN A 1 191 ? 29.671 0.550 0.594 1.00 43.97 191 GLN A C 1
ATOM 1507 O O . GLN A 1 191 ? 29.526 -0.509 1.196 1.00 43.97 191 GLN A O 1
ATOM 1512 N N . ASP A 1 192 ? 29.774 1.731 1.224 1.00 36.91 192 ASP A N 1
ATOM 1513 C CA . ASP A 1 192 ? 30.039 1.830 2.670 1.00 36.91 192 ASP A CA 1
ATOM 1514 C C . ASP A 1 192 ? 29.366 3.038 3.365 1.00 36.91 192 ASP A C 1
ATOM 1516 O O . ASP A 1 192 ? 29.896 3.613 4.319 1.00 36.91 192 ASP A O 1
ATOM 1520 N N . TYR A 1 193 ? 28.187 3.474 2.899 1.00 36.44 193 TYR A N 1
ATOM 1521 C CA . TYR A 1 193 ? 27.482 4.602 3.522 1.00 36.44 193 TYR A CA 1
ATOM 1522 C C . TYR A 1 193 ? 26.730 4.167 4.793 1.00 36.44 193 TYR A C 1
ATOM 1524 O O . TYR A 1 193 ? 25.545 3.856 4.780 1.00 36.44 193 TYR A O 1
ATOM 1532 N N . ARG A 1 194 ? 27.439 4.145 5.926 1.00 27.14 194 ARG A N 1
ATOM 1533 C CA . ARG A 1 194 ? 26.852 4.015 7.268 1.00 27.14 194 ARG A CA 1
ATOM 1534 C C . ARG A 1 194 ? 26.559 5.416 7.815 1.00 27.14 194 ARG A C 1
ATOM 1536 O O . ARG A 1 194 ? 27.480 6.123 8.216 1.00 27.14 194 ARG A O 1
ATOM 1543 N N . VAL A 1 195 ? 25.294 5.838 7.828 1.00 30.88 195 VAL A N 1
ATOM 1544 C CA . VAL A 1 195 ? 24.906 7.115 8.458 1.00 30.88 195 VAL A CA 1
ATOM 1545 C C . VAL A 1 195 ? 24.733 6.923 9.962 1.00 30.88 195 VAL A C 1
ATOM 1547 O O . VAL A 1 195 ? 23.769 6.302 10.409 1.00 30.88 195 VAL A O 1
ATOM 1550 N N . GLU A 1 196 ? 25.649 7.496 10.740 1.00 23.94 196 GLU A N 1
ATOM 1551 C CA . GLU A 1 196 ? 25.411 7.829 12.149 1.00 23.94 196 GLU A CA 1
ATOM 1552 C C . GLU A 1 196 ? 24.474 9.053 12.236 1.00 23.94 196 GLU A C 1
ATOM 1554 O O . GLU A 1 196 ? 24.601 9.987 11.434 1.00 23.94 196 GLU A O 1
ATOM 1559 N N . PRO A 1 197 ? 23.520 9.085 13.183 1.00 28.78 197 PRO A N 1
ATOM 1560 C CA . PRO A 1 197 ? 22.541 10.156 13.264 1.00 28.78 197 PRO A CA 1
ATOM 1561 C C . PRO A 1 197 ? 23.182 11.431 13.823 1.00 28.78 197 PRO A C 1
ATOM 1563 O O . PRO A 1 197 ? 23.559 11.499 14.990 1.00 28.78 197 PRO A O 1
ATOM 1566 N N . GLY A 1 198 ? 23.237 12.467 12.987 1.00 32.62 198 GLY A N 1
ATOM 1567 C CA . GLY A 1 198 ? 23.559 13.830 13.400 1.00 32.62 198 GLY A CA 1
ATOM 1568 C C . GLY A 1 198 ? 24.832 14.369 12.765 1.00 32.62 198 GLY A C 1
ATOM 1569 O O . GLY A 1 198 ? 25.919 14.203 13.299 1.00 32.62 198 GLY A O 1
ATOM 1570 N N . ASN A 1 199 ? 24.677 15.072 11.644 1.00 25.72 199 ASN A N 1
ATOM 1571 C CA . ASN A 1 199 ? 25.345 16.351 11.407 1.00 25.72 199 ASN A CA 1
ATOM 1572 C C . ASN A 1 199 ? 24.737 17.023 10.174 1.00 25.72 199 ASN A C 1
ATOM 1574 O O . ASN A 1 199 ? 24.610 16.424 9.107 1.00 25.72 199 ASN A O 1
ATOM 1578 N N . SER A 1 200 ? 24.347 18.284 10.339 1.00 30.23 200 SER A N 1
ATOM 1579 C CA . SER A 1 200 ? 23.931 19.157 9.250 1.00 30.23 200 SER A CA 1
ATOM 1580 C C . SER A 1 200 ? 25.110 19.383 8.301 1.00 30.23 200 SER A C 1
ATOM 1582 O O . SER A 1 200 ? 26.187 19.811 8.715 1.00 30.23 200 SER A O 1
ATOM 1584 N N . LEU A 1 201 ? 24.926 19.089 7.014 1.00 31.02 201 LEU A N 1
ATOM 1585 C CA . LEU A 1 201 ? 25.946 19.359 6.005 1.00 31.02 201 LEU A CA 1
ATOM 1586 C C . LEU A 1 201 ? 25.748 20.757 5.419 1.00 31.02 201 LEU A C 1
ATOM 1588 O O . LEU A 1 201 ? 24.748 21.055 4.765 1.00 31.02 201 LEU A O 1
ATOM 1592 N N . SER A 1 202 ? 26.739 21.611 5.662 1.00 24.80 202 SER A N 1
ATOM 1593 C CA . SER A 1 202 ? 26.938 22.882 4.983 1.00 24.80 202 SER A CA 1
ATOM 1594 C C . SER A 1 202 ? 27.402 22.639 3.543 1.00 24.80 202 SER A C 1
ATOM 1596 O O . SER A 1 202 ? 28.334 21.885 3.266 1.00 24.80 202 SER A O 1
ATOM 1598 N N . ALA A 1 203 ? 26.728 23.290 2.598 1.00 31.25 203 ALA A N 1
ATOM 1599 C CA . ALA A 1 203 ? 27.031 23.198 1.180 1.00 31.25 203 ALA A CA 1
ATOM 1600 C C . ALA A 1 203 ? 28.231 24.083 0.816 1.00 31.25 203 ALA A C 1
ATOM 1602 O O . ALA A 1 203 ? 28.113 25.304 0.825 1.00 31.25 203 ALA A O 1
ATOM 1603 N N . THR A 1 204 ? 29.349 23.489 0.393 1.00 29.14 204 THR A N 1
ATOM 1604 C CA . THR A 1 204 ? 30.275 24.146 -0.546 1.00 29.14 204 THR A CA 1
ATOM 1605 C C . THR A 1 204 ? 30.925 23.117 -1.467 1.00 29.14 204 THR A C 1
ATOM 1607 O O . THR A 1 204 ? 31.614 22.204 -1.030 1.00 29.14 204 THR A O 1
ATOM 1610 N N . GLY A 1 205 ? 30.698 23.269 -2.772 1.00 25.56 205 GLY A N 1
ATOM 1611 C CA . GLY A 1 205 ? 31.296 22.411 -3.792 1.00 25.56 205 GLY A CA 1
ATOM 1612 C C . GLY A 1 205 ? 30.762 22.715 -5.186 1.00 25.56 205 GLY A C 1
ATOM 1613 O O . GLY A 1 205 ? 30.004 21.934 -5.748 1.00 25.56 205 GLY A O 1
ATOM 1614 N N . LYS A 1 206 ? 31.131 23.869 -5.754 1.00 30.61 206 LYS A N 1
ATOM 1615 C CA . LYS A 1 206 ? 30.913 24.150 -7.181 1.00 30.61 206 LYS A CA 1
ATOM 1616 C C . LYS A 1 206 ? 31.847 23.265 -8.012 1.00 30.61 206 LYS A C 1
ATOM 1618 O O . LYS A 1 206 ? 33.063 23.380 -7.877 1.00 30.61 206 LYS A O 1
ATOM 1623 N N . ARG A 1 207 ? 31.300 22.478 -8.941 1.00 27.97 207 ARG A N 1
ATOM 1624 C CA . ARG A 1 207 ? 32.017 22.060 -10.154 1.00 27.97 207 ARG A CA 1
ATOM 1625 C C . ARG A 1 207 ? 31.145 22.278 -11.381 1.00 27.97 207 ARG A C 1
ATOM 1627 O O . ARG A 1 207 ? 30.048 21.747 -11.495 1.00 27.97 207 ARG A O 1
ATOM 1634 N N . THR A 1 208 ? 31.676 23.099 -12.272 1.00 27.78 208 THR A N 1
ATOM 1635 C CA . THR A 1 208 ? 31.197 23.365 -13.623 1.00 27.78 208 THR A CA 1
ATOM 1636 C C . THR A 1 208 ? 31.525 22.156 -14.499 1.00 27.78 208 THR A C 1
ATOM 1638 O O . THR A 1 208 ? 32.677 21.729 -14.522 1.00 27.78 208 THR A O 1
ATOM 1641 N N . LEU A 1 209 ? 30.549 21.623 -15.235 1.00 30.86 209 LEU A N 1
ATOM 1642 C CA . LEU A 1 209 ? 30.793 20.697 -16.343 1.00 30.86 209 LEU A CA 1
ATOM 1643 C C . LEU A 1 209 ? 30.171 21.295 -17.605 1.00 30.86 209 LEU A C 1
ATOM 1645 O O . LEU A 1 209 ? 28.953 21.377 -17.744 1.00 30.86 209 LEU A O 1
ATOM 1649 N N . THR A 1 210 ? 31.043 21.781 -18.484 1.00 27.55 210 THR A N 1
ATOM 1650 C CA . THR A 1 210 ? 30.739 22.157 -19.866 1.00 27.55 210 THR A CA 1
ATOM 1651 C C . THR A 1 210 ? 30.507 20.891 -20.686 1.00 27.55 210 THR A C 1
ATOM 1653 O O . THR A 1 210 ? 31.215 19.902 -20.504 1.00 27.55 210 THR A O 1
ATOM 1656 N N . GLY A 1 211 ? 29.474 20.919 -21.525 1.00 29.64 211 GLY A N 1
ATOM 1657 C CA . GLY A 1 211 ? 28.859 19.725 -22.088 1.00 29.64 211 GLY A CA 1
ATOM 1658 C C . GLY A 1 211 ? 29.511 19.135 -23.331 1.00 29.64 211 GLY A C 1
ATOM 1659 O O . GLY A 1 211 ? 30.429 19.696 -23.912 1.00 29.64 211 GLY A O 1
ATOM 1660 N N . GLU A 1 212 ? 28.904 18.032 -23.758 1.00 27.56 212 GLU A N 1
ATOM 1661 C CA . GLU A 1 212 ? 28.771 17.634 -25.155 1.00 27.56 212 GLU A CA 1
ATOM 1662 C C . GLU A 1 212 ? 27.427 16.912 -25.325 1.00 27.56 212 GLU A C 1
ATOM 1664 O O . GLU A 1 212 ? 27.051 16.035 -24.542 1.00 27.56 212 GLU A O 1
ATOM 1669 N N . SER A 1 213 ? 26.663 17.359 -26.321 1.00 37.97 213 SER A N 1
ATOM 1670 C CA . SER A 1 213 ? 25.332 16.872 -26.659 1.00 37.97 213 SER A CA 1
ATOM 1671 C C . SER A 1 213 ? 25.409 15.494 -27.312 1.00 37.97 213 SER A C 1
ATOM 1673 O O . SER A 1 213 ? 25.995 15.350 -28.383 1.00 37.97 213 SER A O 1
ATOM 1675 N N . SER A 1 214 ? 24.737 14.502 -26.730 1.00 27.89 214 SER A N 1
ATOM 1676 C CA . SER A 1 214 ? 24.343 13.291 -27.450 1.00 27.89 214 SER A CA 1
ATOM 1677 C C . SER A 1 214 ? 22.855 13.043 -27.219 1.00 27.89 214 SER A C 1
ATOM 1679 O O . SER A 1 214 ? 22.352 12.984 -26.098 1.00 27.89 214 SER A O 1
ATOM 1681 N N . THR A 1 215 ? 22.130 13.011 -28.327 1.00 33.00 215 THR A N 1
ATOM 1682 C CA . THR A 1 215 ? 20.680 12.918 -28.431 1.00 33.00 215 THR A CA 1
ATOM 1683 C C . THR A 1 215 ? 20.223 11.477 -28.208 1.00 33.00 215 THR A C 1
ATOM 1685 O O . THR A 1 215 ? 20.142 10.708 -29.158 1.00 33.00 215 THR A O 1
ATOM 1688 N N . HIS A 1 216 ? 19.883 11.117 -26.969 1.00 32.97 216 HIS A N 1
ATOM 1689 C CA . HIS A 1 216 ? 18.951 10.021 -26.681 1.00 32.97 216 HIS A CA 1
ATOM 1690 C C . HIS A 1 216 ? 18.114 10.370 -25.430 1.00 32.97 216 HIS A C 1
ATOM 1692 O O . HIS A 1 216 ? 18.651 10.396 -24.323 1.00 32.97 216 HIS A O 1
ATOM 1698 N N . PRO A 1 217 ? 16.803 10.651 -25.564 1.00 34.72 217 PRO A N 1
ATOM 1699 C CA . PRO A 1 217 ? 16.019 11.346 -24.533 1.00 34.72 217 PRO A CA 1
ATOM 1700 C C . PRO A 1 217 ? 15.571 10.494 -23.325 1.00 34.72 217 PRO A C 1
ATOM 1702 O O . PRO A 1 217 ? 14.712 10.933 -22.566 1.00 34.72 217 PRO A O 1
ATOM 1705 N N . LEU A 1 218 ? 16.122 9.292 -23.112 1.00 38.62 218 LEU A N 1
ATOM 1706 C CA . LEU A 1 218 ? 15.632 8.357 -22.080 1.00 38.62 218 LEU A CA 1
ATOM 1707 C C . LEU A 1 218 ? 16.713 7.751 -21.169 1.00 38.62 218 LEU A C 1
ATOM 1709 O O . LEU A 1 218 ? 16.397 6.906 -20.340 1.00 38.62 218 LEU A O 1
ATOM 1713 N N . LEU A 1 219 ? 17.983 8.141 -21.302 1.00 40.94 219 LEU A N 1
ATOM 1714 C CA . LEU A 1 219 ? 19.070 7.233 -20.913 1.00 40.94 219 LEU A CA 1
ATOM 1715 C C . LEU A 1 219 ? 19.778 7.481 -19.566 1.00 40.94 219 LEU A C 1
ATOM 1717 O O . LEU A 1 219 ? 20.657 6.703 -19.218 1.00 40.94 219 LEU A O 1
ATOM 1721 N N . PHE A 1 220 ? 19.436 8.528 -18.811 1.00 47.78 220 PHE A N 1
ATOM 1722 C CA . PHE A 1 220 ? 20.263 8.993 -17.678 1.00 47.78 220 PHE A CA 1
ATOM 1723 C C . PHE A 1 220 ? 19.631 9.192 -16.275 1.00 47.78 220 PHE A C 1
ATOM 1725 O O . PHE A 1 220 ? 20.404 9.379 -15.340 1.00 47.78 220 PHE A O 1
ATOM 1732 N N . PRO A 1 221 ? 18.302 9.167 -16.033 1.00 58.47 221 PRO A N 1
ATOM 1733 C CA . PRO A 1 221 ? 17.777 9.685 -14.761 1.00 58.47 221 PRO A CA 1
ATOM 1734 C C . PRO A 1 221 ? 17.601 8.660 -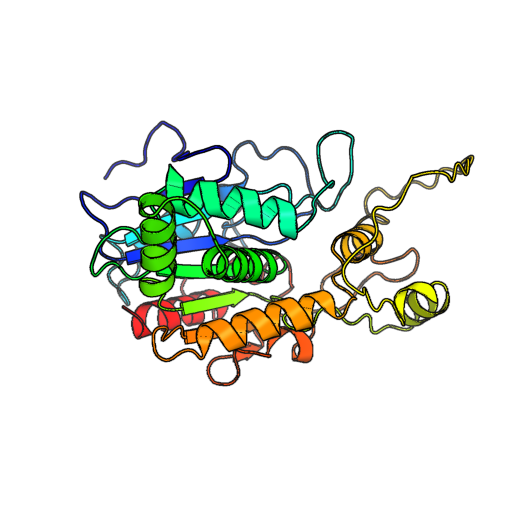13.628 1.00 58.47 221 PRO A C 1
ATOM 1736 O O . PRO A 1 221 ? 17.554 9.054 -12.462 1.00 58.47 221 PRO A O 1
ATOM 1739 N N . LEU A 1 222 ? 17.475 7.360 -13.915 1.00 62.81 222 LEU A N 1
ATOM 1740 C CA . LEU A 1 222 ? 16.999 6.433 -12.885 1.00 62.81 222 LEU A CA 1
ATOM 1741 C C . LEU A 1 222 ? 18.087 5.997 -11.896 1.00 62.81 222 LEU A C 1
ATOM 1743 O O . LEU A 1 222 ? 17.807 5.908 -10.705 1.00 62.81 222 LEU A O 1
ATOM 1747 N N . GLY A 1 223 ? 19.328 5.785 -12.347 1.00 63.47 223 GLY A N 1
ATOM 1748 C CA . GLY A 1 223 ? 20.452 5.488 -11.450 1.00 63.47 223 GLY A CA 1
ATOM 1749 C C . GLY A 1 223 ? 20.661 6.584 -10.398 1.00 63.47 223 GLY A C 1
ATOM 1750 O O . GLY A 1 223 ? 20.729 6.293 -9.204 1.00 63.47 223 GLY A O 1
ATOM 1751 N N . ASP A 1 224 ? 20.671 7.848 -10.826 1.00 64.38 224 ASP A N 1
ATOM 1752 C CA . ASP A 1 224 ? 20.815 9.009 -9.939 1.00 64.38 224 ASP A CA 1
ATOM 1753 C C . ASP A 1 224 ? 19.610 9.201 -9.013 1.00 64.38 224 ASP A C 1
ATOM 1755 O O . ASP A 1 224 ? 19.772 9.560 -7.845 1.00 64.38 224 ASP A O 1
ATOM 1759 N N . LEU A 1 225 ? 18.395 8.927 -9.494 1.00 66.56 225 LEU A N 1
ATOM 1760 C CA . LEU A 1 225 ? 17.206 8.926 -8.649 1.00 66.56 225 LEU A CA 1
ATOM 1761 C C . LEU A 1 225 ? 17.297 7.857 -7.557 1.00 66.56 225 LEU A C 1
ATOM 1763 O O . LEU A 1 225 ? 17.043 8.156 -6.394 1.00 66.56 225 LEU A O 1
ATOM 1767 N N . MET A 1 226 ? 17.678 6.630 -7.913 1.00 71.19 226 MET A N 1
ATOM 1768 C CA . MET A 1 226 ? 17.816 5.534 -6.956 1.00 71.19 226 MET A CA 1
ATOM 1769 C C . MET A 1 226 ? 18.874 5.848 -5.889 1.00 71.19 226 MET A C 1
ATOM 1771 O O . MET A 1 226 ? 18.639 5.576 -4.714 1.00 71.19 226 MET A O 1
ATOM 1775 N N . LYS A 1 227 ? 19.985 6.503 -6.262 1.00 67.19 227 LYS A N 1
ATOM 1776 C CA . LYS A 1 227 ? 20.980 7.017 -5.302 1.00 67.19 227 LYS A CA 1
ATOM 1777 C C . LYS A 1 227 ? 20.387 8.062 -4.361 1.00 67.19 227 LYS A C 1
ATOM 1779 O O . LYS A 1 227 ? 20.523 7.943 -3.152 1.00 67.19 227 LYS A O 1
ATOM 1784 N N . ARG A 1 228 ? 19.707 9.072 -4.905 1.00 68.69 228 ARG A N 1
ATOM 1785 C CA . ARG A 1 228 ? 19.092 10.147 -4.109 1.00 68.69 228 ARG A CA 1
ATOM 1786 C C . ARG A 1 228 ? 18.017 9.650 -3.149 1.00 68.69 228 ARG A C 1
ATOM 1788 O O . ARG A 1 228 ? 17.823 10.235 -2.094 1.00 68.69 228 ARG A O 1
ATOM 1795 N N . LEU A 1 229 ? 17.293 8.610 -3.546 1.00 67.44 229 LEU A N 1
ATOM 1796 C CA . LEU A 1 229 ? 16.287 7.956 -2.718 1.00 67.44 229 LEU A CA 1
ATOM 1797 C C . LEU A 1 229 ? 16.891 6.890 -1.794 1.00 67.44 229 LEU A C 1
ATOM 1799 O O . LEU A 1 229 ? 16.140 6.207 -1.107 1.00 67.44 229 LEU A O 1
ATOM 1803 N N . HIS A 1 230 ? 18.221 6.738 -1.781 1.00 68.88 230 HIS A N 1
ATOM 1804 C CA . HIS A 1 230 ? 18.950 5.756 -0.980 1.00 68.88 230 HIS A CA 1
ATOM 1805 C C . HIS A 1 230 ? 18.451 4.315 -1.181 1.00 68.88 230 HIS A C 1
ATOM 1807 O O . HIS A 1 230 ? 18.493 3.497 -0.270 1.00 68.88 230 HIS A O 1
ATOM 1813 N N . LEU A 1 231 ? 17.996 3.973 -2.390 1.00 73.25 231 LEU A N 1
ATOM 1814 C CA . LEU A 1 231 ? 17.415 2.655 -2.663 1.00 73.25 231 LEU A CA 1
ATOM 1815 C C . LEU A 1 231 ? 18.453 1.535 -2.744 1.00 73.25 231 LEU A C 1
ATOM 1817 O O . LEU A 1 231 ? 18.088 0.378 -2.584 1.00 73.25 231 LEU A O 1
ATOM 1821 N N . TYR A 1 232 ? 19.726 1.858 -2.977 1.00 64.06 232 TYR A N 1
ATOM 1822 C CA . TYR A 1 232 ? 20.838 0.898 -2.911 1.00 64.06 232 TYR A CA 1
ATOM 1823 C C . TYR A 1 232 ? 21.421 0.748 -1.500 1.00 64.06 232 TYR A C 1
ATOM 1825 O O . TYR A 1 232 ? 22.276 -0.104 -1.275 1.00 64.06 232 TYR A O 1
ATOM 1833 N N . ASP A 1 233 ? 20.996 1.602 -0.569 1.00 67.62 233 ASP A N 1
ATOM 1834 C CA . ASP A 1 233 ? 21.519 1.667 0.788 1.00 67.62 233 ASP A CA 1
ATOM 1835 C C . ASP A 1 233 ? 20.746 0.708 1.713 1.00 67.62 233 ASP A C 1
ATOM 1837 O O . ASP A 1 233 ? 19.580 0.362 1.497 1.00 67.62 233 ASP A O 1
ATOM 1841 N N . THR A 1 234 ? 21.398 0.323 2.804 1.00 69.12 234 THR A N 1
ATOM 1842 C CA . THR A 1 234 ? 20.825 -0.359 3.967 1.00 69.12 234 THR A CA 1
ATOM 1843 C C . THR A 1 234 ? 19.650 0.384 4.603 1.00 69.12 234 THR A C 1
ATOM 1845 O O . THR A 1 234 ? 18.893 -0.232 5.351 1.00 69.12 234 THR A O 1
ATOM 1848 N N . SER A 1 235 ? 19.440 1.666 4.285 1.00 73.88 235 SER A N 1
ATOM 1849 C CA . SER A 1 235 ? 18.288 2.450 4.748 1.00 73.88 235 SER A CA 1
ATOM 1850 C C . SER A 1 235 ? 16.948 1.760 4.459 1.00 73.88 235 SER A C 1
ATOM 1852 O O . SER A 1 235 ? 16.110 1.675 5.351 1.00 73.88 235 SER A O 1
ATOM 1854 N N . CYS A 1 236 ? 16.773 1.158 3.274 1.00 78.50 236 CYS A N 1
ATOM 1855 C CA . CYS A 1 236 ? 15.560 0.406 2.935 1.00 78.50 236 CYS A CA 1
ATOM 1856 C C . CYS A 1 236 ? 15.374 -0.810 3.850 1.00 78.50 236 CYS A C 1
ATOM 1858 O O . CYS A 1 236 ? 14.270 -1.072 4.328 1.00 78.50 236 CYS A O 1
ATOM 1860 N N . ALA A 1 237 ? 16.465 -1.533 4.124 1.00 79.69 237 ALA A N 1
ATOM 1861 C CA . ALA A 1 237 ? 16.455 -2.676 5.029 1.00 79.69 237 ALA A CA 1
ATOM 1862 C C . ALA A 1 237 ? 16.159 -2.251 6.476 1.00 79.69 237 ALA A C 1
ATOM 1864 O O . ALA A 1 237 ? 15.419 -2.952 7.163 1.00 79.69 237 ALA A O 1
ATOM 1865 N N . ARG A 1 238 ? 16.663 -1.089 6.910 1.00 84.88 238 ARG A N 1
ATOM 1866 C CA . ARG A 1 238 ? 16.386 -0.510 8.228 1.00 84.88 238 ARG A CA 1
ATOM 1867 C C . ARG A 1 238 ? 14.927 -0.085 8.376 1.00 84.88 238 ARG A C 1
ATOM 1869 O O . ARG A 1 238 ? 14.286 -0.510 9.328 1.00 84.88 238 ARG A O 1
ATOM 1876 N N . THR A 1 239 ? 14.374 0.678 7.429 1.00 87.94 239 THR A N 1
ATOM 1877 C CA . THR A 1 239 ? 12.941 1.031 7.436 1.00 87.94 239 THR A CA 1
ATOM 1878 C C . THR A 1 239 ? 12.080 -0.234 7.431 1.00 87.94 239 THR A C 1
ATOM 1880 O O . THR A 1 239 ? 11.075 -0.313 8.134 1.00 87.94 239 THR A O 1
ATOM 1883 N N . ASN A 1 240 ? 12.481 -1.264 6.678 1.00 90.75 240 ASN A N 1
ATOM 1884 C CA . ASN A 1 240 ? 11.806 -2.554 6.706 1.00 90.75 240 ASN A CA 1
ATOM 1885 C C . ASN A 1 240 ? 11.901 -3.241 8.078 1.00 90.75 240 ASN A C 1
ATOM 1887 O O . ASN A 1 240 ? 10.901 -3.776 8.538 1.00 90.75 240 ASN A O 1
ATOM 1891 N N . GLU A 1 241 ? 13.061 -3.237 8.732 1.00 91.94 241 GLU A N 1
ATOM 1892 C CA . GLU A 1 241 ? 13.239 -3.798 10.075 1.00 91.94 241 GLU A CA 1
ATOM 1893 C C . GLU A 1 241 ? 12.390 -3.063 11.121 1.00 91.94 241 GLU A C 1
ATOM 1895 O O . GLU A 1 241 ? 11.673 -3.704 11.887 1.00 91.94 241 GLU A O 1
ATOM 1900 N N . GLU A 1 242 ? 12.406 -1.729 11.122 1.00 94.31 242 GLU A N 1
ATOM 1901 C CA . GLU A 1 242 ? 11.583 -0.908 12.017 1.00 94.31 242 GLU A CA 1
ATOM 1902 C C . GLU A 1 242 ? 10.085 -1.177 11.795 1.00 94.31 242 GLU A C 1
ATOM 1904 O O . GLU A 1 242 ? 9.334 -1.359 12.757 1.00 94.31 242 GLU A O 1
ATOM 1909 N N . PHE A 1 243 ? 9.659 -1.311 10.536 1.00 95.69 243 PHE A N 1
ATOM 1910 C CA . PHE A 1 243 ? 8.299 -1.712 10.185 1.00 95.69 243 PHE A CA 1
ATOM 1911 C C . PHE A 1 243 ? 7.946 -3.130 10.659 1.00 95.69 243 PHE A C 1
ATOM 1913 O O . PHE A 1 243 ? 6.866 -3.333 11.210 1.00 95.69 243 PHE A O 1
ATOM 1920 N N . GLU A 1 244 ? 8.823 -4.121 10.470 1.00 94.62 244 GLU A N 1
ATOM 1921 C CA . GLU A 1 244 ? 8.573 -5.492 10.938 1.00 94.62 244 GLU A CA 1
ATOM 1922 C C . GLU A 1 244 ? 8.510 -5.557 12.471 1.00 94.62 244 GLU A C 1
ATOM 1924 O O . GLU A 1 244 ? 7.644 -6.239 13.016 1.00 94.62 244 GLU A O 1
ATOM 1929 N N . ASN A 1 245 ? 9.358 -4.798 13.170 1.00 94.56 245 ASN A N 1
ATOM 1930 C CA . ASN A 1 245 ? 9.319 -4.670 14.627 1.00 94.56 245 ASN A CA 1
ATOM 1931 C C . ASN A 1 245 ? 8.020 -4.016 15.108 1.00 94.56 245 ASN A C 1
ATOM 1933 O O . ASN A 1 245 ? 7.446 -4.450 16.106 1.00 94.56 245 ASN A O 1
ATOM 1937 N N . LEU A 1 246 ? 7.544 -2.981 14.406 1.00 95.00 246 LEU A N 1
ATOM 1938 C CA . LEU A 1 246 ? 6.251 -2.359 14.681 1.00 95.00 246 LEU A CA 1
ATOM 1939 C C . LEU A 1 246 ? 5.124 -3.377 14.493 1.00 95.00 246 LEU A C 1
ATOM 1941 O O . LEU A 1 246 ? 4.355 -3.613 15.417 1.00 95.00 246 LEU A O 1
ATOM 1945 N N . ARG A 1 247 ? 5.081 -4.044 13.340 1.00 93.94 247 ARG A N 1
ATOM 1946 C CA . ARG A 1 247 ? 4.073 -5.051 12.995 1.00 93.94 247 ARG A CA 1
ATOM 1947 C C . ARG A 1 247 ? 4.035 -6.245 13.953 1.00 93.94 247 ARG A C 1
ATOM 1949 O O . ARG A 1 247 ? 2.976 -6.834 14.130 1.00 93.94 247 ARG A O 1
ATOM 1956 N N . ALA A 1 248 ? 5.172 -6.621 14.534 1.00 91.81 248 ALA A N 1
ATOM 1957 C CA . ALA A 1 248 ? 5.284 -7.757 15.446 1.00 91.81 248 ALA A CA 1
ATOM 1958 C C . ALA A 1 248 ? 4.757 -7.481 16.867 1.00 91.81 248 ALA A C 1
ATOM 1960 O O . ALA A 1 248 ? 4.680 -8.411 17.672 1.00 91.81 248 ALA A O 1
ATOM 1961 N N . ARG A 1 249 ? 4.415 -6.230 17.206 1.00 93.75 249 ARG A N 1
ATOM 1962 C CA . ARG A 1 249 ? 3.822 -5.899 18.510 1.00 93.75 249 ARG A CA 1
ATOM 1963 C C . ARG A 1 249 ? 2.453 -6.561 18.643 1.00 93.75 249 ARG A C 1
ATOM 1965 O O . ARG A 1 249 ? 1.669 -6.518 17.709 1.00 93.75 249 ARG A O 1
ATOM 1972 N N . GLU A 1 250 ? 2.123 -7.088 19.822 1.00 88.62 250 GLU A N 1
ATOM 1973 C CA . GLU A 1 250 ? 0.856 -7.810 20.063 1.00 88.62 250 GLU A CA 1
ATOM 1974 C C . GLU A 1 250 ? -0.407 -6.980 19.769 1.00 88.62 250 GLU A C 1
ATOM 1976 O O . GLU A 1 250 ? -1.458 -7.533 19.437 1.00 88.62 250 GLU A O 1
ATOM 1981 N N . GLU A 1 251 ? -0.294 -5.653 19.881 1.00 89.50 251 GLU A N 1
ATOM 1982 C CA . GLU A 1 251 ? -1.351 -4.689 19.560 1.00 89.50 251 GLU A CA 1
ATOM 1983 C C . GLU A 1 251 ? -1.678 -4.627 18.059 1.00 89.50 251 GLU A C 1
ATOM 1985 O O . GLU A 1 251 ? -2.799 -4.275 17.693 1.00 89.50 251 GLU A O 1
ATOM 1990 N N . TYR A 1 252 ? -0.737 -5.016 17.195 1.00 90.88 252 TYR A N 1
ATOM 1991 C CA . TYR A 1 252 ? -0.891 -5.009 15.747 1.00 90.88 252 TYR A CA 1
ATOM 1992 C C . TYR A 1 252 ? -0.872 -6.434 15.202 1.00 90.88 252 TYR A C 1
ATOM 1994 O O . TYR A 1 252 ? -0.047 -7.272 15.547 1.00 90.88 252 TYR A O 1
ATOM 2002 N N . LYS A 1 253 ? -1.813 -6.728 14.309 1.00 81.88 253 LYS A N 1
ATOM 2003 C CA . LYS A 1 253 ? -1.919 -8.036 13.649 1.00 81.88 253 LYS A CA 1
ATOM 2004 C C . LYS A 1 253 ? -1.845 -7.871 12.143 1.00 81.88 253 LYS A C 1
ATOM 2006 O O . LYS A 1 253 ? -2.664 -8.436 11.425 1.00 81.88 253 LYS A O 1
ATOM 2011 N N . TRP A 1 254 ? -0.918 -7.036 11.668 1.00 95.31 254 TRP A N 1
ATOM 2012 C CA . TRP A 1 254 ? -0.861 -6.745 10.241 1.00 95.31 254 TRP A CA 1
ATOM 2013 C C . TRP A 1 254 ? -0.316 -7.956 9.490 1.00 95.31 254 TRP A C 1
ATOM 2015 O O . TRP A 1 254 ? 0.780 -8.450 9.775 1.00 95.31 254 TRP A O 1
ATOM 2025 N N . GLU A 1 255 ? -1.076 -8.418 8.508 1.00 95.94 255 GLU A N 1
ATOM 2026 C CA . GLU A 1 255 ? -0.637 -9.432 7.564 1.00 95.94 255 GLU A CA 1
ATOM 2027 C C . GLU A 1 255 ? 0.058 -8.778 6.369 1.00 95.94 255 GLU A C 1
ATOM 2029 O O . GLU A 1 255 ? -0.312 -7.701 5.912 1.00 95.94 255 GLU A O 1
ATOM 2034 N N . THR A 1 256 ? 1.089 -9.425 5.846 1.00 97.06 256 THR A N 1
ATOM 2035 C CA . THR A 1 256 ? 1.875 -8.927 4.717 1.00 97.06 256 THR A CA 1
ATOM 2036 C C . THR A 1 256 ? 1.919 -9.990 3.632 1.00 97.06 256 THR A C 1
ATOM 2038 O O . THR A 1 256 ? 2.390 -11.111 3.841 1.00 97.06 256 THR A O 1
ATOM 2041 N N . ARG A 1 257 ? 1.443 -9.628 2.443 1.00 97.94 257 ARG A N 1
ATOM 2042 C CA . ARG A 1 257 ? 1.567 -10.439 1.232 1.00 97.94 257 ARG A CA 1
ATOM 2043 C C . ARG A 1 257 ? 2.258 -9.641 0.144 1.00 97.94 257 ARG A C 1
ATOM 2045 O O . ARG A 1 257 ? 2.290 -8.413 0.178 1.00 97.94 257 ARG A O 1
ATOM 2052 N N . GLY A 1 258 ? 2.824 -10.328 -0.834 1.00 97.00 258 GLY A N 1
ATOM 2053 C CA . GLY A 1 258 ? 3.491 -9.646 -1.925 1.00 97.00 258 GLY A CA 1
ATOM 2054 C C . GLY A 1 258 ? 3.638 -10.471 -3.182 1.00 97.00 258 GLY A C 1
ATOM 2055 O O . GLY A 1 258 ? 3.515 -11.695 -3.198 1.00 97.00 258 GLY A O 1
ATOM 2056 N N . VAL A 1 259 ? 3.927 -9.766 -4.257 1.00 96.44 259 VAL A N 1
ATOM 2057 C CA . VAL A 1 259 ? 4.272 -10.339 -5.544 1.00 96.44 259 VAL A CA 1
ATOM 2058 C C . VAL A 1 259 ? 5.507 -9.654 -6.104 1.00 96.44 259 VAL A C 1
ATOM 2060 O O . VAL A 1 259 ? 5.763 -8.492 -5.791 1.00 96.44 259 VAL A O 1
ATOM 2063 N N . CYS A 1 260 ? 6.275 -10.349 -6.939 1.00 93.62 260 CYS A N 1
ATOM 2064 C CA . CYS A 1 260 ? 7.380 -9.731 -7.671 1.00 93.62 260 CYS A CA 1
ATOM 2065 C C . CYS A 1 260 ? 7.378 -10.086 -9.152 1.00 93.62 260 CYS A C 1
ATOM 2067 O O . CYS A 1 260 ? 6.781 -11.079 -9.575 1.00 93.62 260 CYS A O 1
ATOM 2069 N N . GLU A 1 261 ? 8.085 -9.261 -9.916 1.00 89.31 261 GLU A N 1
ATOM 2070 C CA . GLU A 1 261 ? 8.278 -9.425 -11.350 1.00 89.31 261 GLU A CA 1
ATOM 2071 C C . GLU A 1 261 ? 9.101 -10.682 -11.678 1.00 89.31 261 GLU A C 1
ATOM 2073 O O . GLU A 1 261 ? 9.905 -11.171 -10.873 1.00 89.31 261 GLU A O 1
ATOM 2078 N N . SER A 1 262 ? 8.900 -11.217 -12.882 1.00 86.94 262 SER A N 1
ATOM 2079 C CA . SER A 1 262 ? 9.726 -12.303 -13.423 1.00 86.94 262 SER A CA 1
ATOM 2080 C C . SER A 1 262 ? 10.553 -11.889 -14.625 1.00 86.94 262 SER A C 1
ATOM 2082 O O . SER A 1 262 ? 11.560 -12.537 -14.907 1.00 86.94 262 SER A O 1
ATOM 2084 N N . ASN A 1 263 ? 10.108 -10.867 -15.351 1.00 81.94 263 ASN A N 1
ATOM 2085 C CA . ASN A 1 263 ? 10.760 -10.400 -16.557 1.00 81.94 263 ASN A CA 1
ATOM 2086 C C . ASN A 1 263 ? 11.694 -9.250 -16.218 1.00 81.94 263 ASN A C 1
ATOM 2088 O O . ASN A 1 263 ? 11.442 -8.460 -15.317 1.00 81.94 263 ASN A O 1
ATOM 2092 N N . THR A 1 264 ? 12.764 -9.132 -16.990 1.00 73.88 264 THR A N 1
ATOM 2093 C CA . THR A 1 264 ? 13.599 -7.940 -16.952 1.00 73.88 264 THR A CA 1
ATOM 2094 C C . THR A 1 264 ? 12.792 -6.731 -17.402 1.00 73.88 264 THR A C 1
ATOM 2096 O O . THR A 1 264 ? 12.137 -6.772 -18.451 1.00 73.88 264 THR A O 1
ATOM 2099 N N . THR A 1 265 ? 12.912 -5.638 -16.669 1.00 69.81 265 THR A N 1
ATOM 2100 C CA . THR A 1 265 ? 12.345 -4.361 -17.071 1.00 69.81 265 THR A CA 1
ATOM 2101 C C . THR A 1 265 ? 13.380 -3.630 -17.923 1.00 69.81 265 THR A C 1
ATOM 2103 O O . THR A 1 265 ? 14.560 -3.547 -17.576 1.00 69.81 265 THR A O 1
ATOM 2106 N N . LYS A 1 266 ? 12.967 -3.116 -19.087 1.00 63.00 266 LYS A N 1
ATOM 2107 C CA . LYS A 1 266 ? 13.858 -2.305 -19.928 1.00 63.00 266 LYS A CA 1
ATOM 2108 C C . LYS A 1 266 ? 14.058 -0.957 -19.256 1.00 63.00 266 LYS A C 1
ATOM 2110 O O . LYS A 1 266 ? 13.164 -0.114 -19.276 1.00 63.00 266 LYS A O 1
ATOM 2115 N N . VAL A 1 267 ? 15.220 -0.783 -18.650 1.00 58.31 267 VAL A N 1
ATOM 2116 C CA . VAL A 1 267 ? 15.558 0.390 -17.860 1.00 58.31 267 VAL A CA 1
ATOM 2117 C C . VAL A 1 267 ? 16.997 0.764 -18.153 1.00 58.31 267 VAL A C 1
ATOM 2119 O O . VAL A 1 267 ? 17.892 -0.071 -18.070 1.00 58.31 267 VAL A O 1
ATOM 2122 N N . MET A 1 268 ? 17.217 2.033 -18.477 1.00 55.03 268 MET A N 1
ATOM 2123 C CA . MET A 1 268 ? 18.560 2.572 -18.647 1.00 55.03 268 MET A CA 1
ATOM 2124 C C . MET A 1 268 ? 19.069 3.054 -17.288 1.00 55.03 268 MET A C 1
ATOM 2126 O O . MET A 1 268 ? 18.625 4.087 -16.783 1.00 55.03 268 MET A O 1
ATOM 2130 N N . ILE A 1 269 ? 19.951 2.268 -16.668 1.00 52.34 269 ILE A N 1
ATOM 2131 C CA . ILE A 1 269 ? 20.527 2.566 -15.343 1.00 52.34 269 ILE A CA 1
ATOM 2132 C C . ILE A 1 269 ? 21.842 3.350 -15.492 1.00 52.34 269 ILE A C 1
ATOM 2134 O O . ILE A 1 269 ? 22.156 4.206 -14.665 1.00 52.34 269 ILE A O 1
ATOM 2138 N N . SER A 1 270 ? 22.584 3.098 -16.574 1.00 50.28 270 SER A N 1
ATOM 2139 C CA . SER A 1 270 ? 23.815 3.795 -16.966 1.00 50.28 270 SER A CA 1
ATOM 2140 C C . SER A 1 270 ? 23.955 3.802 -18.496 1.00 50.28 270 SER A C 1
ATOM 2142 O O . SER A 1 270 ? 23.140 3.189 -19.186 1.00 50.28 270 SER A O 1
ATOM 2144 N N . LYS A 1 271 ? 24.996 4.455 -19.043 1.00 49.84 271 LYS A N 1
ATOM 2145 C CA . LYS A 1 271 ? 25.282 4.478 -20.497 1.00 49.84 271 LYS A CA 1
ATOM 2146 C C . LYS A 1 271 ? 25.317 3.083 -21.144 1.00 49.84 271 LYS A C 1
ATOM 2148 O O . LYS A 1 271 ? 24.998 2.980 -22.323 1.00 49.84 271 LYS A O 1
ATOM 2153 N N . ASP A 1 272 ? 25.635 2.045 -20.366 1.00 48.44 272 ASP A N 1
ATOM 2154 C CA . ASP A 1 272 ? 25.880 0.682 -20.853 1.00 48.44 272 ASP A CA 1
ATOM 2155 C C . ASP A 1 272 ? 24.884 -0.372 -20.316 1.00 48.44 272 ASP A C 1
ATOM 2157 O O . ASP A 1 272 ? 24.931 -1.527 -20.737 1.00 48.44 272 ASP A O 1
ATOM 2161 N N . ALA A 1 273 ? 23.978 -0.014 -19.394 1.00 51.91 273 ALA A N 1
ATOM 2162 C CA . ALA A 1 273 ? 23.040 -0.950 -18.760 1.00 51.91 273 ALA A CA 1
ATOM 2163 C C . ALA A 1 273 ? 21.597 -0.669 -19.202 1.00 51.91 273 ALA A C 1
ATOM 2165 O O . ALA A 1 273 ? 21.047 0.372 -18.844 1.00 51.91 273 ALA A O 1
ATOM 2166 N N . ALA A 1 274 ? 20.996 -1.585 -19.974 1.00 54.44 274 ALA A N 1
ATOM 2167 C CA . ALA A 1 274 ? 19.711 -1.358 -20.650 1.00 54.44 274 ALA A CA 1
ATOM 2168 C C . ALA A 1 274 ? 18.559 -2.297 -20.230 1.00 54.44 274 ALA A C 1
ATOM 2170 O O . ALA A 1 274 ? 17.406 -2.040 -20.588 1.00 54.44 274 ALA A O 1
ATOM 2171 N N . VAL A 1 275 ? 18.831 -3.404 -19.527 1.00 54.97 275 VAL A N 1
ATOM 2172 C CA . VAL A 1 275 ? 17.830 -4.450 -19.245 1.00 54.97 275 VAL A CA 1
ATOM 2173 C C . VAL A 1 275 ? 18.217 -5.234 -17.983 1.00 54.97 275 VAL A C 1
ATOM 2175 O O . VAL A 1 275 ? 19.112 -6.070 -18.045 1.00 54.97 275 VAL A O 1
ATOM 2178 N N . GLU A 1 276 ? 17.538 -5.003 -16.857 1.00 63.66 276 GLU A N 1
ATOM 2179 C CA . GLU A 1 276 ? 17.722 -5.773 -15.612 1.00 63.66 276 GLU A CA 1
ATOM 2180 C C . GLU A 1 276 ? 16.360 -6.066 -14.959 1.00 63.66 276 GLU A C 1
ATOM 2182 O O . GLU A 1 276 ? 15.362 -5.396 -15.236 1.00 63.66 276 GLU A O 1
ATOM 2187 N N . ILE A 1 277 ? 16.287 -7.102 -14.117 1.00 65.94 277 ILE A N 1
ATOM 2188 C CA . ILE A 1 277 ? 15.184 -7.215 -13.151 1.00 65.94 277 ILE A CA 1
ATOM 2189 C C . ILE A 1 277 ? 15.344 -6.034 -12.196 1.00 65.94 277 ILE A C 1
ATOM 2191 O O . ILE A 1 277 ? 16.417 -5.857 -11.626 1.00 65.94 277 ILE A O 1
ATOM 2195 N N . PHE A 1 278 ? 14.308 -5.210 -12.059 1.00 75.31 278 PHE A N 1
ATOM 2196 C CA . PHE A 1 278 ? 14.401 -3.974 -11.296 1.00 75.31 278 PHE A CA 1
ATOM 2197 C C . PHE A 1 278 ? 14.446 -4.264 -9.796 1.00 75.31 278 PHE A C 1
ATOM 2199 O O . PHE A 1 278 ? 15.319 -3.764 -9.095 1.00 75.31 278 PHE A O 1
ATOM 2206 N N . VAL A 1 279 ? 13.544 -5.118 -9.307 1.00 82.88 279 VAL A N 1
ATOM 2207 C CA . VAL A 1 279 ? 13.532 -5.618 -7.931 1.00 82.88 279 VAL A CA 1
ATOM 2208 C C . VAL A 1 279 ? 13.636 -7.129 -7.938 1.00 82.88 279 VAL A C 1
ATOM 2210 O O . VAL A 1 279 ? 12.691 -7.849 -8.261 1.00 82.88 279 VAL A O 1
ATOM 2213 N N . GLU A 1 280 ? 14.791 -7.628 -7.515 1.00 84.69 280 GLU A N 1
ATOM 2214 C CA . GLU A 1 280 ? 14.981 -9.060 -7.357 1.00 84.69 280 GLU A CA 1
ATOM 2215 C C . GLU A 1 280 ? 14.045 -9.652 -6.304 1.00 84.69 280 GLU A C 1
ATOM 2217 O O . GLU A 1 280 ? 13.762 -9.053 -5.264 1.00 84.69 280 GLU A O 1
ATOM 2222 N N . GLU A 1 281 ? 13.661 -10.907 -6.518 1.00 88.19 281 GLU A N 1
ATOM 2223 C CA . GLU A 1 281 ? 12.852 -11.680 -5.580 1.00 88.19 281 GLU A CA 1
ATOM 2224 C C . GLU A 1 281 ? 13.423 -11.664 -4.153 1.00 88.19 281 GLU A C 1
ATOM 2226 O O . GLU A 1 281 ? 12.677 -11.508 -3.187 1.00 88.19 281 GLU A O 1
ATOM 2231 N N . GLY A 1 282 ? 14.747 -11.782 -4.011 1.00 86.12 282 GLY A N 1
ATOM 2232 C CA . GLY A 1 282 ? 15.414 -11.747 -2.709 1.00 86.12 282 GLY A CA 1
ATOM 2233 C C . GLY A 1 282 ? 15.254 -10.413 -1.973 1.00 86.12 282 GLY A C 1
ATOM 2234 O O . GLY A 1 282 ? 15.269 -10.406 -0.745 1.00 86.12 282 GLY A O 1
ATOM 2235 N N . SER A 1 283 ? 15.066 -9.310 -2.704 1.00 88.44 283 SER A N 1
ATOM 2236 C CA . SER A 1 283 ? 14.751 -7.999 -2.133 1.00 88.44 283 SER A CA 1
ATOM 2237 C C . SER A 1 283 ? 13.254 -7.811 -1.891 1.00 88.44 283 SER A C 1
ATOM 2239 O O . SER A 1 283 ? 12.880 -7.193 -0.901 1.00 88.44 283 SER A O 1
ATOM 2241 N N . ALA A 1 284 ? 12.385 -8.362 -2.741 1.00 90.69 284 ALA A N 1
ATOM 2242 C CA . ALA A 1 284 ? 10.937 -8.194 -2.608 1.00 90.69 284 ALA A CA 1
ATOM 2243 C C . ALA A 1 284 ? 10.285 -9.099 -1.546 1.00 90.69 284 ALA A C 1
ATOM 2245 O O . ALA A 1 284 ? 9.260 -8.745 -0.964 1.00 90.69 284 ALA A O 1
ATOM 2246 N N . ARG A 1 285 ? 10.857 -10.282 -1.301 1.00 91.88 285 ARG A N 1
ATOM 2247 C CA . ARG A 1 285 ? 10.289 -11.333 -0.439 1.00 91.88 285 ARG A CA 1
ATOM 2248 C C . ARG A 1 285 ? 10.311 -11.068 1.079 1.00 91.88 285 ARG A C 1
ATOM 2250 O O . ARG A 1 285 ? 9.398 -11.564 1.750 1.00 91.88 285 ARG A O 1
ATOM 2257 N N . PRO A 1 286 ? 11.320 -10.401 1.676 1.00 91.06 286 PRO A N 1
ATOM 2258 C CA . PRO A 1 286 ? 11.377 -10.169 3.121 1.00 91.06 286 PRO A CA 1
ATOM 2259 C C . PRO A 1 286 ? 10.081 -9.563 3.681 1.00 91.06 286 PRO A C 1
ATOM 2261 O O . PRO A 1 286 ? 9.415 -8.768 3.028 1.00 91.06 286 PRO A O 1
ATOM 2264 N N . GLY A 1 287 ? 9.667 -10.011 4.868 1.00 88.06 287 GLY A N 1
ATOM 2265 C CA . GLY A 1 287 ? 8.383 -9.629 5.471 1.00 88.06 287 GLY A CA 1
ATOM 2266 C C . GLY A 1 287 ? 7.151 -10.350 4.903 1.00 88.06 287 GLY A C 1
ATOM 2267 O O . GLY A 1 287 ? 6.161 -10.456 5.606 1.00 88.06 287 GLY A O 1
ATOM 2268 N N . CYS A 1 288 ? 7.194 -10.945 3.702 1.00 90.56 288 CYS A N 1
ATOM 2269 C CA . CYS A 1 288 ? 6.025 -11.577 3.053 1.00 90.56 288 CYS A CA 1
ATOM 2270 C C . CYS A 1 288 ? 6.101 -13.117 2.985 1.00 90.56 288 CYS A C 1
ATOM 2272 O O . CYS A 1 288 ? 5.458 -13.741 2.145 1.00 90.56 288 CYS A O 1
ATOM 2274 N N . ARG A 1 289 ? 6.925 -13.764 3.822 1.00 76.38 289 ARG A N 1
ATOM 2275 C CA . ARG A 1 289 ? 7.370 -15.167 3.634 1.00 76.38 289 ARG A CA 1
ATOM 2276 C C . ARG A 1 289 ? 6.247 -16.186 3.393 1.00 76.38 289 ARG A C 1
ATOM 2278 O O . ARG A 1 289 ? 6.456 -17.109 2.610 1.00 76.38 289 ARG A O 1
ATOM 2285 N N . HIS A 1 290 ? 5.094 -16.020 4.039 1.00 82.25 290 HIS A N 1
ATOM 2286 C CA . HIS A 1 290 ? 3.968 -16.959 3.967 1.00 82.25 290 HIS A CA 1
ATOM 2287 C C . HIS A 1 290 ? 2.921 -16.609 2.897 1.00 82.25 290 HIS A C 1
ATOM 2289 O O . HIS A 1 290 ? 2.016 -17.400 2.656 1.00 82.25 290 HIS A O 1
ATOM 2295 N N . GLY A 1 291 ? 3.072 -15.474 2.211 1.00 92.19 291 GLY A N 1
ATOM 2296 C CA . GLY A 1 291 ? 2.161 -15.018 1.165 1.00 92.19 291 GLY A CA 1
ATOM 2297 C C . GLY A 1 291 ? 2.904 -14.250 0.081 1.00 92.19 291 GLY A C 1
ATOM 2298 O O . GLY A 1 291 ? 2.608 -13.083 -0.158 1.00 92.19 291 GLY A O 1
ATOM 2299 N N . PHE A 1 292 ? 3.902 -14.884 -0.543 1.00 96.44 292 PHE A N 1
ATOM 2300 C CA . PHE A 1 292 ? 4.715 -14.256 -1.583 1.00 96.44 292 PHE A CA 1
ATOM 2301 C C . PHE A 1 292 ? 4.801 -15.089 -2.861 1.00 96.44 292 PHE A C 1
ATOM 2303 O O . PHE A 1 292 ? 5.129 -16.278 -2.804 1.00 96.44 292 PHE A O 1
ATOM 2310 N N . TRP A 1 293 ? 4.608 -14.443 -4.016 1.00 96.12 293 TRP A N 1
ATOM 2311 C CA . TRP A 1 293 ? 4.624 -15.107 -5.322 1.00 96.12 293 TRP A CA 1
ATOM 2312 C C . TRP A 1 293 ? 5.369 -14.321 -6.398 1.00 96.12 293 TRP A C 1
ATOM 2314 O O . TRP A 1 293 ? 5.141 -13.134 -6.602 1.00 96.12 293 TRP A O 1
ATOM 2324 N N . LYS A 1 294 ? 6.207 -15.012 -7.167 1.00 94.00 294 LYS A N 1
ATOM 2325 C CA . LYS A 1 294 ? 6.797 -14.458 -8.386 1.00 94.00 294 LYS A CA 1
ATOM 2326 C C . LYS A 1 294 ? 5.820 -14.632 -9.546 1.00 94.00 294 LYS A C 1
ATOM 2328 O O . LYS A 1 294 ? 5.433 -15.761 -9.844 1.00 94.00 294 LYS A O 1
ATOM 2333 N N . LEU A 1 295 ? 5.403 -13.534 -10.168 1.00 92.56 295 LEU A N 1
ATOM 2334 C CA . LEU A 1 295 ? 4.393 -13.559 -11.224 1.00 92.56 295 LEU A CA 1
ATOM 2335 C C . LEU A 1 295 ? 5.034 -13.807 -12.590 1.00 92.56 295 LEU A C 1
ATOM 2337 O O . LEU A 1 295 ? 5.921 -13.044 -12.973 1.00 92.56 295 LEU A O 1
ATOM 2341 N N . PRO A 1 296 ? 4.585 -14.819 -13.353 1.00 87.50 296 PRO A N 1
ATOM 2342 C CA . PRO A 1 296 ? 5.142 -15.102 -14.668 1.00 87.50 296 PRO A CA 1
ATOM 2343 C C . PRO A 1 296 ? 4.808 -13.985 -15.663 1.00 87.50 296 PRO A C 1
ATOM 2345 O O . PRO A 1 296 ? 3.713 -13.433 -15.652 1.00 87.50 296 PRO A O 1
ATOM 2348 N N . ASN A 1 297 ? 5.738 -13.701 -16.573 1.00 86.00 297 ASN A N 1
ATOM 2349 C CA . ASN A 1 297 ? 5.583 -12.760 -17.685 1.00 86.00 297 ASN A CA 1
ATOM 2350 C C . ASN A 1 297 ? 5.237 -11.309 -17.287 1.00 86.00 297 ASN A C 1
ATOM 2352 O O . ASN A 1 297 ? 4.625 -10.577 -18.068 1.00 86.00 297 ASN A O 1
ATOM 2356 N N . THR A 1 298 ? 5.646 -10.880 -16.092 1.00 86.06 298 THR A N 1
ATOM 2357 C CA . THR A 1 298 ? 5.396 -9.523 -15.578 1.00 86.06 298 THR A CA 1
ATOM 2358 C C . THR A 1 298 ? 6.683 -8.716 -15.462 1.00 86.06 298 THR A C 1
ATOM 2360 O O . THR A 1 298 ? 7.707 -9.258 -15.041 1.00 86.06 298 THR A O 1
ATOM 2363 N N . ASP A 1 299 ? 6.619 -7.436 -15.836 1.00 87.00 299 ASP A N 1
ATOM 2364 C CA . ASP A 1 299 ? 7.670 -6.439 -15.603 1.00 87.00 299 ASP A CA 1
ATOM 2365 C C . ASP A 1 299 ? 7.319 -5.533 -14.413 1.00 87.00 299 ASP A C 1
ATOM 2367 O O . ASP A 1 299 ? 6.159 -5.443 -14.000 1.00 87.00 299 ASP A O 1
ATOM 2371 N N . HIS A 1 300 ? 8.319 -4.837 -13.879 1.00 86.25 300 HIS A N 1
ATOM 2372 C CA . HIS A 1 300 ? 8.220 -4.008 -12.684 1.00 86.25 300 HIS A CA 1
ATOM 2373 C C . HIS A 1 300 ? 7.151 -2.926 -12.767 1.00 86.25 300 HIS A C 1
ATOM 2375 O O . HIS A 1 300 ? 6.453 -2.679 -11.786 1.00 86.25 300 HIS A O 1
ATOM 2381 N N . PHE A 1 301 ? 7.035 -2.241 -13.905 1.00 82.31 301 PHE A N 1
ATOM 2382 C CA . PHE A 1 301 ? 6.166 -1.071 -14.030 1.00 82.31 301 PHE A CA 1
ATOM 2383 C C . PHE A 1 301 ? 4.707 -1.454 -14.257 1.00 82.31 301 PHE A C 1
ATOM 2385 O O . PHE A 1 301 ? 3.816 -0.684 -13.902 1.00 82.31 301 PHE A O 1
ATOM 2392 N N . THR A 1 302 ? 4.451 -2.623 -14.848 1.00 85.06 302 THR A N 1
ATOM 2393 C CA . THR A 1 302 ? 3.090 -3.077 -15.161 1.00 85.06 302 THR A CA 1
ATOM 2394 C C . THR A 1 302 ? 2.562 -4.164 -14.232 1.00 85.06 302 THR A C 1
ATOM 2396 O O . THR A 1 302 ? 1.396 -4.523 -14.345 1.00 85.06 302 THR A O 1
ATOM 2399 N N . ILE A 1 303 ? 3.345 -4.656 -13.267 1.00 89.81 303 ILE A N 1
ATOM 2400 C CA . ILE A 1 303 ? 2.913 -5.722 -12.344 1.00 89.81 303 ILE A CA 1
ATOM 2401 C C . ILE A 1 303 ? 1.611 -5.398 -11.575 1.00 89.81 303 ILE A C 1
ATOM 2403 O O . ILE A 1 303 ? 0.813 -6.295 -11.296 1.00 89.81 303 ILE A O 1
ATOM 2407 N N . CYS A 1 304 ? 1.370 -4.119 -11.268 1.00 90.81 304 CYS A N 1
ATOM 2408 C CA . CYS A 1 304 ? 0.161 -3.616 -10.604 1.00 90.81 304 CYS A CA 1
ATOM 2409 C C . CYS A 1 304 ? -0.978 -3.245 -11.579 1.00 90.81 304 CYS A C 1
ATOM 2411 O O . CYS A 1 304 ? -2.015 -2.727 -11.160 1.00 90.81 304 CYS A O 1
ATOM 2413 N N . ARG A 1 305 ? -0.786 -3.494 -12.880 1.00 91.00 305 ARG A N 1
ATOM 2414 C CA . ARG A 1 305 ? -1.743 -3.234 -13.958 1.00 91.00 305 ARG A CA 1
ATOM 2415 C C . ARG A 1 305 ? -2.251 -4.566 -14.503 1.00 91.00 305 ARG A C 1
ATOM 2417 O O . ARG A 1 305 ? -1.628 -5.136 -15.402 1.00 91.00 305 ARG A O 1
ATOM 2424 N N . PRO A 1 306 ? -3.353 -5.101 -13.963 1.00 91.62 306 PRO A N 1
ATOM 2425 C CA . PRO A 1 306 ? -3.844 -6.401 -14.376 1.00 91.62 306 PRO A CA 1
ATOM 2426 C C . PRO A 1 306 ? -4.269 -6.399 -15.848 1.00 91.62 306 PRO A C 1
ATOM 2428 O O . PRO A 1 306 ? -4.771 -5.407 -16.384 1.00 91.62 306 PRO A O 1
ATOM 2431 N N . GLU A 1 307 ? -4.047 -7.531 -16.513 1.00 90.94 307 GLU A N 1
ATOM 2432 C CA . GLU A 1 307 ? -4.453 -7.751 -17.908 1.00 90.94 307 GLU A CA 1
ATOM 2433 C C . GLU A 1 307 ? -5.943 -8.073 -18.032 1.00 90.94 307 GLU A C 1
ATOM 2435 O O . GLU A 1 307 ? -6.569 -7.767 -19.045 1.00 90.94 307 GLU A O 1
ATOM 2440 N N . SER A 1 308 ? -6.490 -8.710 -16.998 1.00 92.31 308 SER A N 1
ATOM 2441 C CA . SER A 1 308 ? -7.881 -9.135 -16.870 1.00 92.31 308 SER A CA 1
ATOM 2442 C C . SER A 1 308 ? -8.218 -9.384 -15.400 1.00 92.31 308 SER A C 1
ATOM 2444 O O . SER A 1 308 ? -7.321 -9.560 -14.565 1.00 92.31 308 SER A O 1
ATOM 2446 N N . GLU A 1 309 ? -9.510 -9.487 -15.096 1.00 92.88 309 GLU A N 1
ATOM 2447 C CA . GLU A 1 309 ? -10.010 -9.898 -13.779 1.00 92.88 309 GLU A CA 1
ATOM 2448 C C . GLU A 1 309 ? -9.568 -11.314 -13.390 1.00 92.88 309 GLU A C 1
ATOM 2450 O O . GLU A 1 309 ? -9.564 -11.650 -12.219 1.00 92.88 309 GLU A O 1
ATOM 2455 N N . THR A 1 310 ? -9.139 -12.158 -14.328 1.00 93.31 310 THR A N 1
ATOM 2456 C CA . THR A 1 310 ? -8.630 -13.507 -14.027 1.00 93.31 310 THR A CA 1
ATOM 2457 C C . THR A 1 310 ? -7.107 -13.567 -13.917 1.00 93.31 310 THR A C 1
ATOM 2459 O O . THR A 1 310 ? -6.554 -14.646 -13.725 1.00 93.31 310 THR A O 1
ATOM 2462 N N . SER A 1 311 ? -6.408 -12.440 -14.076 1.00 93.06 311 SER A N 1
ATOM 2463 C CA . SER A 1 311 ? -4.945 -12.409 -14.008 1.00 93.06 311 SER A CA 1
ATOM 2464 C C . SER A 1 311 ? -4.428 -12.737 -12.603 1.00 93.06 311 SER A C 1
ATOM 2466 O O . SER A 1 311 ? -5.005 -12.310 -11.603 1.00 93.06 311 SER A O 1
ATOM 2468 N N . ASP A 1 312 ? -3.295 -13.442 -12.524 1.00 93.12 312 ASP A N 1
ATOM 2469 C CA . ASP A 1 312 ? -2.658 -13.826 -11.256 1.00 93.12 312 ASP A CA 1
ATOM 2470 C C . ASP A 1 312 ? -2.421 -12.637 -10.314 1.00 93.12 312 ASP A C 1
ATOM 2472 O O . ASP A 1 312 ? -2.634 -12.749 -9.109 1.00 93.12 312 ASP A O 1
ATOM 2476 N N . SER A 1 313 ? -1.974 -11.503 -10.864 1.00 93.00 313 SER A N 1
ATOM 2477 C CA . SER A 1 313 ? -1.758 -10.248 -10.128 1.00 93.00 313 SER A CA 1
ATOM 2478 C C . SER A 1 313 ? -3.023 -9.833 -9.368 1.00 93.00 313 SER A C 1
ATOM 2480 O O . SER A 1 313 ? -3.013 -9.713 -8.141 1.00 93.00 313 SER A O 1
ATOM 2482 N N . PHE A 1 314 ? -4.138 -9.723 -10.091 1.00 95.31 314 PHE A N 1
ATOM 2483 C CA . PHE A 1 314 ? -5.415 -9.294 -9.539 1.00 95.31 314 PHE A CA 1
ATOM 2484 C C . PHE A 1 314 ? -6.023 -10.333 -8.595 1.00 95.31 314 PHE A C 1
ATOM 2486 O O . PHE A 1 314 ? -6.442 -9.992 -7.493 1.00 95.31 314 PHE A O 1
ATOM 2493 N N . GLN A 1 315 ? -6.012 -11.614 -8.972 1.00 95.88 315 GLN A N 1
ATOM 2494 C CA . GLN A 1 315 ? -6.584 -12.690 -8.156 1.00 95.88 315 GLN A CA 1
ATOM 2495 C C . GLN A 1 315 ? -5.859 -12.859 -6.810 1.00 95.88 315 GLN A C 1
ATOM 2497 O O . GLN A 1 315 ? -6.495 -13.137 -5.790 1.00 95.88 315 GLN A O 1
ATOM 2502 N N . ARG A 1 316 ? -4.538 -12.632 -6.764 1.00 96.12 316 ARG A N 1
ATOM 2503 C CA . ARG A 1 316 ? -3.773 -12.633 -5.504 1.00 96.12 316 ARG A CA 1
ATOM 2504 C C . ARG A 1 316 ? -4.151 -11.473 -4.594 1.00 96.12 316 ARG A C 1
ATOM 2506 O O . ARG A 1 316 ? -4.281 -11.689 -3.390 1.00 96.12 316 ARG A O 1
ATOM 2513 N N . LEU A 1 317 ? -4.358 -10.282 -5.156 1.00 96.81 317 LEU A N 1
ATOM 2514 C CA . LEU A 1 317 ? -4.858 -9.143 -4.394 1.00 96.81 317 LEU A CA 1
ATOM 2515 C C . LEU A 1 317 ? -6.279 -9.401 -3.874 1.00 96.81 317 LEU A C 1
ATOM 2517 O O . LEU A 1 317 ? -6.536 -9.173 -2.698 1.00 96.81 317 LEU A O 1
ATOM 2521 N N . LEU A 1 318 ? -7.185 -9.926 -4.701 1.00 96.81 318 LEU A N 1
ATOM 2522 C CA . LEU A 1 318 ? -8.545 -10.247 -4.254 1.00 96.81 318 LEU A CA 1
ATOM 2523 C C . LEU A 1 318 ? -8.564 -11.285 -3.137 1.00 96.81 318 LEU A C 1
ATOM 2525 O O . LEU A 1 318 ? -9.310 -11.132 -2.177 1.00 96.81 318 LEU A O 1
ATOM 2529 N N . THR A 1 319 ? -7.727 -12.318 -3.244 1.00 96.69 319 THR A N 1
ATOM 2530 C CA . THR A 1 319 ? -7.595 -13.332 -2.190 1.00 96.69 319 THR A CA 1
ATOM 2531 C C . THR A 1 319 ? -7.080 -12.702 -0.898 1.00 96.69 319 THR A C 1
ATOM 2533 O O . THR A 1 319 ? -7.606 -12.983 0.169 1.00 96.69 319 THR A O 1
ATOM 2536 N N . PHE A 1 320 ? -6.088 -11.810 -0.985 1.00 97.38 320 PHE A N 1
ATOM 2537 C CA . PHE A 1 320 ? -5.602 -11.054 0.170 1.00 97.38 320 PHE A CA 1
ATOM 2538 C C . PHE A 1 320 ? -6.695 -10.202 0.824 1.00 97.38 320 PHE A C 1
ATOM 2540 O O . PHE A 1 320 ? -6.829 -10.244 2.041 1.00 97.38 320 PHE A O 1
ATOM 2547 N N . ILE A 1 321 ? -7.475 -9.462 0.031 1.00 97.12 321 ILE A N 1
ATOM 2548 C CA . ILE A 1 321 ? -8.572 -8.641 0.553 1.00 97.12 321 ILE A CA 1
ATOM 2549 C C . ILE A 1 321 ? -9.597 -9.544 1.240 1.00 97.12 321 ILE A C 1
ATOM 2551 O O . ILE A 1 321 ? -9.904 -9.322 2.401 1.00 97.12 321 ILE A O 1
ATOM 2555 N N . LYS A 1 322 ? -10.059 -10.599 0.558 1.00 96.12 322 LYS A N 1
ATOM 2556 C CA . LYS A 1 322 ? -11.053 -11.546 1.077 1.00 96.12 322 LYS A CA 1
ATOM 2557 C C . LYS A 1 322 ? -10.631 -12.209 2.390 1.00 96.12 322 LYS A C 1
ATOM 2559 O O . LYS A 1 322 ? -11.473 -12.431 3.245 1.00 96.12 322 LYS A O 1
ATOM 2564 N N . ASP A 1 323 ? -9.360 -12.571 2.533 1.00 95.50 323 ASP A N 1
ATOM 2565 C CA . ASP A 1 323 ? -8.884 -13.282 3.724 1.00 95.50 323 ASP A CA 1
ATOM 2566 C C . ASP A 1 323 ? -8.831 -12.386 4.976 1.00 95.50 323 ASP A C 1
ATOM 2568 O O . ASP A 1 323 ? -8.736 -12.903 6.089 1.00 95.50 323 ASP A O 1
ATOM 2572 N N . LEU A 1 324 ? -8.869 -11.059 4.806 1.00 94.12 324 LEU A N 1
ATOM 2573 C CA . LEU A 1 324 ? -8.678 -10.080 5.879 1.00 94.12 324 LEU A CA 1
ATOM 2574 C C . LEU A 1 324 ? -9.920 -9.250 6.222 1.00 94.12 324 LEU A C 1
ATOM 2576 O O . LEU A 1 324 ? -9.828 -8.407 7.122 1.00 94.12 324 LEU A O 1
ATOM 2580 N N . VAL A 1 325 ? -11.044 -9.469 5.531 1.00 88.62 325 VAL A N 1
ATOM 2581 C CA . VAL A 1 325 ? -12.299 -8.714 5.71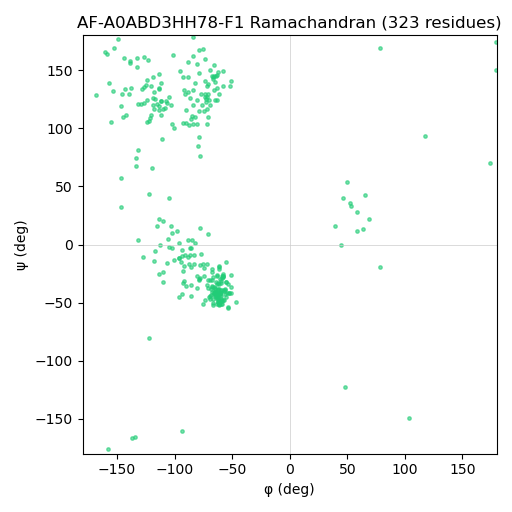0 1.00 88.62 325 VAL A CA 1
ATOM 2582 C C . VAL A 1 325 ? -13.481 -9.607 6.036 1.00 88.62 325 VAL A C 1
ATOM 2584 O O . VAL A 1 325 ? -13.531 -10.753 5.533 1.00 88.62 325 VAL A O 1
#

Foldseek 3Di:
DDPDPPQQDLDPWKRWRDAADPAALEEEEEEAAADEDDDDPNPQQQRQAAPVDSNHRCVNPVVCPDPLDNCNRYTYMYTDDQRYLDDDPPGLPDALLVRLVVVLCCQQPRVVALVDPNYAYEYEYAAVRVLSVLSNLLVLVVDDDDPVSVVSSLSNQLRYAAYEYELHQQQFWDDDDPVRVVVCVVCVCLVDDDDDPDDDDDDDDDDDDDDDDDDDPAADRNLVSSVSRCRSHRVSNVSSVSSVVSCPPPSHNYAYAYEYEDAWDQHRNDPPDGTGQGRDPVRGCPRHVPHYYYAPPDHRSCLSRHNDCPGPSNVSVSVVVSVRD

Sequence (325 aa):
MQVTDEDGVVNDEVVEVYAPVGVPELELIFVHGLHDNEMDSKPYLTRWSTKNNREQCWLNTWLVSQTVVDLRQARILTVTYDSSIKKNAEKGNMCIFLVAENLRYSLIKDADVGQHDSCPVLIVCHSLGGLLMKEVCVQASHVQSREEDMTKYKKFLANIRGFFFYSTPQSGLKLFGSGASSFLASQPELQDYRVEPGNSLSATGKRTLTGESSTHPLLFPLGDLMKRLHLYDTSCARTNEEFENLRAREEYKWETRGVCESNTTKVMISKDAAVEIFVEEGSARPGCRHGFWKLPNTDHFTICRPESETSDSFQRLLTFIKDLV

InterPro domains:
  IPR052374 SERAC1 [PTHR48182] (8-324)

Organism: NCBI:txid122646

pLDDT: mean 77.75, std 21.35, range [23.94, 98.69]

Radius of gyration: 19.94 Å; Cα contacts (8 Å, |Δi|>4): 600; chains: 1; bounding box: 58×41×51 Å

Nearest PDB structures (foldseek):
  2y6v-assembly1_A  TM=4.874E-01  e=1.756E-05  Saccharomyces cerevisiae
  2y6v-assembly1_B  TM=4.608E-01  e=1.378E-05  Saccharomyces cerevisiae
  2y6v-assembly2_C  TM=4.290E-01  e=2.684E-05  Saccharomyces cerevisiae
  7wwh-assembly2_B  TM=4.643E-01  e=1.221E-03  Parageobacillus thermoglucosidasius
  7z2v-assembly1_B  TM=5.255E-01  e=5.230E-03  Lentilactobacillus buchneri

Secondary structure (DSSP, 8-state):
----SSTTBSSSSEEEEE--SSS-SEEEEEE---B-----SSHHHHHTB-SS-TT-BSIIIIITT-SSS--TTEEEEEE----BSS--SSSS---HHHHHHHHHHIIIIIS-TT-STT--EEEEEETHHHHHHHHHHHHHHT--S-HHHHHHHHHHHHHEEEEEEES--TT-----SHHHHHHHHT-GGGS-----S-------------------TTSSHHHHHHHHTTTTSTHHHHHHHHHHHHHTSTT---EEEEEE--SPEEEEEETTEEEE-SS-HHHH-TT-TTSEEEPTT--TTTTTS-SSTTSHHHHHHHHHHHHH-

Solvent-accessible surface area (backbone atoms only — not comparable to full-atom values): 18204 Å² total; per-residue (Å²): 138,74,82,59,95,67,80,30,61,73,51,98,41,37,32,44,68,35,72,33,94,71,82,50,60,27,38,39,40,36,29,56,40,72,45,87,81,81,88,60,97,53,58,67,38,58,66,38,10,32,65,88,41,59,90,42,40,37,66,66,45,60,57,47,65,39,86,89,44,88,37,69,43,27,28,34,35,35,54,53,70,74,51,38,43,56,67,60,99,88,38,39,78,71,47,62,68,61,52,17,56,53,47,42,44,52,40,40,70,71,60,46,44,28,68,56,86,90,16,43,27,38,38,39,19,23,26,58,23,35,59,35,53,34,44,24,52,47,53,48,72,64,66,87,68,59,70,72,58,48,48,46,38,52,37,26,58,59,22,36,43,29,39,41,33,37,34,21,40,37,54,14,46,70,76,82,44,84,53,40,48,54,52,51,67,74,36,68,73,72,79,69,77,78,83,73,93,82,76,89,80,81,90,83,81,92,78,89,79,85,85,81,93,74,96,62,101,72,44,67,45,49,42,59,44,38,57,67,60,37,31,66,34,66,60,33,34,48,48,41,48,52,34,50,58,54,40,69,36,90,85,32,73,49,46,46,30,31,38,27,44,62,34,61,29,82,42,35,53,39,99,77,30,56,69,40,56,69,42,47,60,85,19,34,39,64,85,10,82,91,40,60,46,74,40,80,90,24,30,70,89,48,50,74,20,38,80,44,86,82,27,70,57,42,46,52,50,51,49,56,52,45,77,74,105